Protein AF-A0A521AFH4-F1 (afdb_monomer)

Secondary structure (DSSP, 8-state):
--SSHHHHHHHHHHHHHHHHHHHHHHHHHS----GGGGB--S---EEEEES-EEEEEEEESSSEEEEE-S-TTSEEEEEETTEEEEEESS--SSTTS--EEEEEEESSPPEEEESS-EEEEEEE--S-EEEEEEEEESSSEEEEES-EEEEEEEEE-SS-EEEE-TT-EEEEEEEEE-SS-EEEE--SEEEEEEEEE-TT-EEEE--TTGGGS--

Nearest PDB structures (foldseek):
  4ygu-assembly1_A  TM=7.215E-01  e=2.260E-04  Bacteroides eggerthii DSM 20697
  3pet-assembly1_A  TM=5.493E-01  e=1.938E-04  Bacteroides fragilis NCTC 9343
  4ygu-assembly4_D  TM=6.543E-01  e=3.227E-03  Bacteroides eggerthii DSM 20697
  3lyc-assembly8_P  TM=4.232E-01  e=8.113E-04  Parabacteroides distasonis ATCC 8503
  7muc-assembly1_AM  TM=2.565E-01  e=7.696E-03  Legionella pneumophila

pLDDT: mean 74.55, std 14.87, range [33.19, 92.25]

Mean predicted aligned error: 13.14 Å

Organism: NCBI:txid543615

Structure (mmCIF, N/CA/C/O backbone):
data_AF-A0A521AFH4-F1
#
_entry.id   AF-A0A521AFH4-F1
#
loop_
_atom_site.group_PDB
_atom_site.id
_atom_site.type_symbol
_atom_site.label_atom_id
_atom_site.label_alt_id
_atom_site.label_comp_id
_atom_site.label_asym_id
_atom_site.label_entity_id
_atom_site.label_seq_id
_atom_site.pdbx_PDB_ins_code
_atom_site.Cartn_x
_atom_site.Cartn_y
_atom_site.Cartn_z
_atom_site.occupancy
_atom_site.B_iso_or_equiv
_atom_site.auth_seq_id
_atom_site.auth_comp_id
_atom_site.auth_asym_id
_atom_site.auth_atom_id
_atom_site.pdbx_PDB_model_num
ATOM 1 N N . MET A 1 1 ? 61.913 28.602 -19.069 1.00 54.41 1 MET A N 1
ATOM 2 C CA . MET A 1 1 ? 60.659 28.035 -18.515 1.00 54.41 1 MET A CA 1
ATOM 3 C C . MET A 1 1 ? 59.540 29.082 -18.532 1.00 54.41 1 MET A C 1
ATOM 5 O O . MET A 1 1 ? 59.441 29.828 -17.572 1.00 54.41 1 MET A O 1
ATOM 9 N N . LYS A 1 2 ? 58.727 29.202 -19.598 1.00 47.44 2 LYS A N 1
ATOM 10 C CA . LYS A 1 2 ? 57.524 30.081 -19.623 1.00 47.44 2 LYS A CA 1
ATOM 11 C C . LYS A 1 2 ? 56.438 29.600 -20.614 1.00 47.44 2 LYS A C 1
ATOM 13 O O . LYS A 1 2 ? 55.805 30.410 -21.280 1.00 47.44 2 LYS A O 1
ATOM 18 N N . THR A 1 3 ? 56.200 28.290 -20.709 1.00 54.31 3 THR A N 1
ATOM 19 C CA . THR A 1 3 ? 55.190 27.723 -21.635 1.00 54.31 3 THR A CA 1
ATOM 20 C C . THR A 1 3 ? 54.196 26.745 -20.999 1.00 54.31 3 THR A C 1
ATOM 22 O O . THR A 1 3 ? 53.299 26.285 -21.691 1.00 54.31 3 THR A O 1
ATOM 25 N N . SER A 1 4 ? 54.257 26.483 -19.686 1.00 59.09 4 SER A N 1
ATOM 26 C CA . SER A 1 4 ? 53.362 25.492 -19.052 1.00 59.09 4 SER A CA 1
ATOM 27 C C . SER A 1 4 ? 52.033 26.046 -18.534 1.00 59.09 4 SER A C 1
ATOM 29 O O . SER A 1 4 ? 51.028 25.351 -18.602 1.00 59.09 4 SER A O 1
ATOM 31 N N . ASN A 1 5 ? 51.965 27.296 -18.062 1.00 57.47 5 ASN A N 1
ATOM 32 C CA . ASN A 1 5 ? 50.766 27.740 -17.331 1.00 57.47 5 ASN A CA 1
ATOM 33 C C . ASN A 1 5 ? 49.623 28.208 -18.240 1.00 57.47 5 ASN A C 1
ATOM 35 O O . ASN A 1 5 ? 48.463 28.066 -17.872 1.00 57.47 5 ASN A O 1
ATOM 39 N N . LYS A 1 6 ? 49.922 28.725 -19.440 1.00 64.25 6 LYS A N 1
ATOM 40 C CA . LYS A 1 6 ? 48.887 29.189 -20.383 1.00 64.25 6 LYS A CA 1
ATOM 41 C C . LYS A 1 6 ? 48.137 28.030 -21.044 1.00 64.25 6 LYS A C 1
ATOM 43 O O . LYS A 1 6 ? 46.936 28.138 -21.243 1.00 64.25 6 LYS A O 1
ATOM 48 N N . LEU A 1 7 ? 48.826 26.920 -21.331 1.00 66.62 7 LEU A N 1
ATOM 49 C CA . LEU A 1 7 ? 48.218 25.727 -21.927 1.00 66.62 7 LEU A CA 1
ATOM 50 C C . LEU A 1 7 ? 47.285 25.020 -20.931 1.00 66.62 7 LEU A C 1
ATOM 52 O O . LEU A 1 7 ? 46.165 24.663 -21.281 1.00 66.62 7 LEU A O 1
ATOM 56 N N . ILE A 1 8 ? 47.718 24.891 -19.672 1.00 70.81 8 ILE A N 1
ATOM 57 C CA . ILE A 1 8 ? 46.911 24.290 -18.599 1.00 70.81 8 ILE A CA 1
ATOM 58 C C . ILE A 1 8 ? 45.674 25.147 -18.302 1.00 70.81 8 ILE A C 1
ATOM 60 O O . ILE A 1 8 ? 44.584 24.598 -18.155 1.00 70.81 8 ILE A O 1
ATOM 64 N N . LEU A 1 9 ? 45.807 26.482 -18.289 1.00 69.38 9 LEU A N 1
ATOM 65 C CA . LEU A 1 9 ? 44.657 27.380 -18.128 1.00 69.38 9 LEU A CA 1
ATOM 66 C C . LEU A 1 9 ? 43.628 27.184 -19.247 1.00 69.38 9 LEU A C 1
ATOM 68 O O . LEU A 1 9 ? 42.429 27.164 -18.987 1.00 69.38 9 LEU A O 1
ATOM 72 N N . LEU A 1 10 ? 44.096 27.013 -20.486 1.00 72.56 10 LEU A N 1
ATOM 73 C CA . LEU A 1 10 ? 43.231 26.855 -21.652 1.00 72.56 10 LEU A CA 1
ATOM 74 C C . LEU A 1 10 ? 42.449 25.535 -21.603 1.00 72.56 10 LEU A C 1
ATOM 76 O O . LEU A 1 10 ? 41.257 25.521 -21.897 1.00 72.56 10 LEU A O 1
ATOM 80 N N . ILE A 1 11 ? 43.088 24.453 -21.144 1.00 75.44 11 ILE A N 1
ATOM 81 C CA . ILE A 1 11 ? 42.432 23.157 -20.909 1.00 75.44 11 ILE A CA 1
ATOM 82 C C . ILE A 1 11 ? 41.404 23.266 -19.770 1.00 75.44 11 ILE A C 1
ATOM 84 O O . ILE A 1 11 ? 40.299 22.741 -19.896 1.00 75.44 11 ILE A O 1
ATOM 88 N N . PHE A 1 12 ? 41.716 23.997 -18.694 1.00 72.69 12 PHE A N 1
ATOM 89 C CA . PHE A 1 12 ? 40.776 24.233 -17.592 1.00 72.69 12 PHE A CA 1
ATOM 90 C C . PHE A 1 12 ? 39.538 25.027 -18.030 1.00 72.69 12 PHE A C 1
ATOM 92 O O . PHE A 1 12 ? 38.421 24.656 -17.674 1.00 72.69 12 PHE A O 1
ATOM 99 N N . PHE A 1 13 ? 39.707 26.074 -18.844 1.00 74.12 13 PHE A N 1
ATOM 100 C CA . PHE A 1 13 ? 38.581 26.829 -19.405 1.00 74.12 13 PHE A CA 1
ATOM 101 C C . PHE A 1 13 ? 37.715 25.975 -20.338 1.00 74.12 13 PHE A C 1
ATOM 103 O O . PHE A 1 13 ? 36.489 26.085 -20.300 1.00 74.12 13 PHE A O 1
ATOM 110 N N . LEU A 1 14 ? 38.331 25.086 -21.124 1.00 71.62 14 LEU A N 1
ATOM 111 C CA . LEU A 1 14 ? 37.604 24.161 -21.993 1.00 71.62 14 LEU A CA 1
ATOM 112 C C . LEU A 1 14 ? 36.791 23.142 -21.182 1.00 71.62 14 LEU A C 1
ATOM 114 O O . LEU A 1 14 ? 35.623 22.909 -21.482 1.00 71.62 14 LEU A O 1
ATOM 118 N N . LEU A 1 15 ? 37.376 22.582 -20.118 1.00 69.12 15 LEU A N 1
ATOM 119 C CA . LEU A 1 15 ? 36.698 21.629 -19.236 1.00 69.12 15 LEU A CA 1
ATOM 120 C C . LEU A 1 15 ? 35.541 22.280 -18.467 1.00 69.12 15 LEU A C 1
ATOM 122 O O . LEU A 1 15 ? 34.457 21.705 -18.419 1.00 69.12 15 LEU A O 1
ATOM 126 N N . ILE A 1 16 ? 35.719 23.497 -17.938 1.00 73.12 16 ILE A N 1
ATOM 127 C CA . ILE A 1 16 ? 34.645 24.236 -17.250 1.00 73.12 16 ILE A CA 1
ATOM 128 C C . ILE A 1 16 ? 33.521 24.613 -18.225 1.00 73.12 16 ILE A C 1
ATOM 130 O O . ILE A 1 16 ? 32.359 24.570 -17.836 1.00 73.12 16 ILE A O 1
ATOM 134 N N . GLY A 1 17 ? 33.833 24.924 -19.489 1.00 64.19 17 GLY A N 1
ATOM 135 C CA . GLY A 1 17 ? 32.834 25.184 -20.533 1.00 64.19 17 GLY A CA 1
ATOM 136 C C . GLY A 1 17 ? 32.059 23.939 -20.990 1.00 64.19 17 GLY A C 1
ATOM 137 O O . GLY A 1 17 ? 30.915 24.053 -21.430 1.00 64.19 17 GLY A O 1
ATOM 138 N N . LEU A 1 18 ? 32.637 22.743 -20.835 1.00 65.06 18 LEU A N 1
ATOM 139 C CA . LEU A 1 18 ? 31.992 21.469 -21.177 1.00 65.06 18 LEU A CA 1
ATOM 140 C C . LEU A 1 18 ? 31.034 20.962 -20.088 1.00 65.06 18 LEU A C 1
ATOM 142 O O . LEU A 1 18 ? 30.086 20.248 -20.412 1.00 65.06 18 LEU A O 1
ATOM 146 N N . VAL A 1 19 ? 31.224 21.355 -18.823 1.00 65.25 19 VAL A N 1
ATOM 147 C CA . VAL A 1 19 ? 30.314 21.013 -17.710 1.00 65.25 19 VAL A CA 1
ATOM 148 C C . VAL A 1 19 ? 28.880 21.538 -17.917 1.00 65.25 19 VAL A C 1
ATOM 150 O O . VAL A 1 19 ? 27.945 20.755 -17.773 1.00 65.25 19 VAL A O 1
ATOM 153 N N . PRO A 1 20 ? 28.624 22.809 -18.287 1.00 61.81 20 PRO A N 1
ATOM 154 C CA . PRO A 1 20 ? 27.264 23.264 -18.552 1.00 61.81 20 PRO A CA 1
ATOM 155 C C . PRO A 1 20 ? 26.665 22.609 -19.800 1.00 61.81 20 PRO A C 1
ATOM 157 O O . PRO A 1 20 ? 25.462 22.362 -19.808 1.00 61.81 20 PRO A O 1
ATOM 160 N N . LEU A 1 21 ? 27.472 22.258 -20.813 1.00 57.78 21 LEU A N 1
ATOM 161 C CA . LEU A 1 21 ? 26.994 21.475 -21.957 1.00 57.78 21 LEU A CA 1
ATOM 162 C C . LEU A 1 21 ? 26.566 20.071 -21.522 1.00 57.78 21 LEU A C 1
ATOM 164 O O . LEU A 1 21 ? 25.474 19.645 -21.880 1.00 57.78 21 LEU A O 1
ATOM 168 N N . SER A 1 22 ? 27.368 19.364 -20.720 1.00 61.34 22 SER A N 1
ATOM 169 C CA . SER A 1 22 ? 27.000 18.031 -20.235 1.00 61.34 22 SER A CA 1
ATOM 170 C C . SER A 1 22 ? 25.777 18.083 -19.320 1.00 61.34 22 SER A C 1
ATOM 172 O O . SER A 1 22 ? 24.880 17.267 -19.490 1.00 61.34 22 SER A O 1
ATOM 174 N N . VAL A 1 23 ? 25.651 19.087 -18.445 1.00 58.91 23 VAL A N 1
ATOM 175 C CA . VAL A 1 23 ? 24.430 19.326 -17.650 1.00 58.91 23 VAL A CA 1
ATOM 176 C C . VAL A 1 23 ? 23.228 19.628 -18.551 1.00 58.91 23 VAL A C 1
ATOM 178 O O . VAL A 1 23 ? 22.132 19.145 -18.274 1.00 58.91 23 VAL A O 1
ATOM 181 N N . TYR A 1 24 ? 23.403 20.373 -19.646 1.00 55.56 24 TYR A N 1
ATOM 182 C CA . TYR A 1 24 ? 22.336 20.648 -20.613 1.00 55.56 24 TYR A CA 1
ATOM 183 C C . TYR A 1 24 ? 21.924 19.389 -21.389 1.00 55.56 24 TYR A C 1
ATOM 185 O O . TYR A 1 24 ? 20.733 19.132 -21.527 1.00 55.56 24 TYR A O 1
ATOM 193 N N . PHE A 1 25 ? 22.878 18.558 -21.818 1.00 53.25 25 PHE A N 1
ATOM 194 C CA . PHE A 1 25 ? 22.612 17.271 -22.469 1.00 53.25 25 PHE A CA 1
ATOM 195 C C . PHE A 1 25 ? 21.999 16.245 -21.507 1.00 53.25 25 PHE A C 1
ATOM 197 O O . PHE A 1 25 ? 21.059 15.554 -21.889 1.00 53.25 25 PHE A O 1
ATOM 204 N N . PHE A 1 26 ? 22.430 16.191 -20.242 1.00 51.59 26 PHE A N 1
ATOM 205 C CA . PHE A 1 26 ? 21.770 15.388 -19.206 1.00 51.59 26 PHE A CA 1
ATOM 206 C C . PHE A 1 26 ? 20.340 15.881 -18.962 1.00 51.59 26 PHE A C 1
ATOM 208 O O . PHE A 1 26 ? 19.418 15.075 -18.904 1.00 51.59 26 PHE A O 1
ATOM 215 N N . LYS A 1 27 ? 20.117 17.198 -18.904 1.00 46.84 27 LYS A N 1
ATOM 216 C CA . LYS A 1 27 ? 18.778 17.788 -18.746 1.00 46.84 27 LYS A CA 1
ATOM 217 C C . LYS A 1 27 ? 17.897 17.628 -19.994 1.00 46.84 27 LYS A C 1
ATOM 219 O O . LYS A 1 27 ? 16.680 17.622 -19.860 1.00 46.84 27 LYS A O 1
ATOM 224 N N . SER A 1 28 ? 18.501 17.497 -21.175 1.00 44.25 28 SER A N 1
ATOM 225 C CA . SER A 1 28 ? 17.827 17.271 -22.461 1.00 44.25 28 SER A CA 1
ATOM 226 C C . SER A 1 28 ? 17.508 15.795 -22.720 1.00 44.25 28 SER A C 1
ATOM 228 O O . SER A 1 28 ? 16.545 15.519 -23.426 1.00 44.25 28 SER A O 1
ATOM 230 N N . ASN A 1 29 ? 18.291 14.862 -22.167 1.00 38.81 29 ASN A N 1
ATOM 231 C CA . ASN A 1 29 ? 18.032 13.417 -22.236 1.00 38.81 29 ASN A CA 1
ATOM 232 C C . ASN A 1 29 ? 17.106 12.915 -21.122 1.00 38.81 29 ASN A C 1
ATOM 234 O O . ASN A 1 29 ? 16.573 11.813 -21.222 1.00 38.81 29 ASN A O 1
ATOM 238 N N . TYR A 1 30 ? 16.842 13.728 -20.098 1.00 40.16 30 TYR A N 1
ATOM 239 C CA . TYR A 1 30 ? 15.563 13.637 -19.407 1.00 40.16 30 TYR A CA 1
ATOM 240 C C . TYR A 1 30 ? 14.500 14.155 -20.375 1.00 40.16 30 TYR A C 1
ATOM 242 O O . TYR A 1 30 ? 14.163 15.341 -20.361 1.00 40.16 30 TYR A O 1
ATOM 250 N N . GLU A 1 31 ? 13.994 13.269 -21.243 1.00 36.88 31 GLU A N 1
ATOM 251 C CA . GLU A 1 31 ? 12.720 13.495 -21.919 1.00 36.88 31 GLU A CA 1
ATOM 252 C C . GLU A 1 31 ? 11.764 14.034 -20.856 1.00 36.88 31 GLU A C 1
ATOM 254 O O . GLU A 1 31 ? 11.432 13.348 -19.884 1.00 36.88 31 GLU A O 1
ATOM 259 N N . LYS A 1 32 ? 11.346 15.295 -21.008 1.00 41.41 32 LYS A N 1
ATOM 260 C CA . LYS A 1 32 ? 10.163 15.793 -20.319 1.00 41.41 32 LYS A CA 1
ATOM 261 C C . LYS A 1 32 ? 9.016 14.953 -20.850 1.00 41.41 32 LYS A C 1
ATOM 263 O O . LYS A 1 32 ? 8.403 15.298 -21.855 1.00 41.41 32 LYS A O 1
ATOM 268 N N . PHE A 1 33 ? 8.793 13.819 -20.197 1.00 41.91 33 PHE A N 1
ATOM 269 C CA . PHE A 1 33 ? 7.687 12.941 -20.488 1.00 41.91 33 PHE A CA 1
ATOM 270 C C . PHE A 1 33 ? 6.425 13.778 -20.392 1.00 41.91 33 PHE A C 1
ATOM 272 O O . PHE A 1 33 ? 6.185 14.471 -19.397 1.00 41.91 33 PHE A O 1
ATOM 279 N N . ASP A 1 34 ? 5.663 13.758 -21.473 1.00 39.25 34 ASP A N 1
ATOM 280 C CA . ASP A 1 34 ? 4.417 14.481 -21.580 1.00 39.25 34 ASP A CA 1
ATOM 281 C C . ASP A 1 34 ? 3.442 13.897 -20.548 1.00 39.25 34 ASP A C 1
ATOM 283 O O . ASP A 1 34 ? 2.821 12.852 -20.759 1.00 39.25 34 ASP A O 1
ATOM 287 N N . LYS A 1 35 ? 3.365 14.543 -19.376 1.00 44.16 35 LYS A N 1
ATOM 288 C CA . LYS A 1 35 ? 2.567 14.110 -18.213 1.00 44.16 35 LYS A CA 1
ATOM 289 C C . LYS A 1 35 ? 1.082 13.921 -18.553 1.00 44.16 35 LYS A C 1
ATOM 291 O O . LYS A 1 35 ? 0.348 13.309 -17.783 1.00 44.16 35 LYS A O 1
ATOM 296 N N . THR A 1 36 ? 0.636 14.424 -19.703 1.00 39.31 36 THR A N 1
ATOM 297 C CA . THR A 1 36 ? -0.729 14.282 -20.218 1.00 39.31 36 THR A CA 1
ATOM 298 C C . THR A 1 36 ? -1.085 12.843 -20.625 1.00 39.31 36 THR A C 1
ATOM 300 O O . THR A 1 36 ? -2.255 12.466 -20.522 1.00 39.31 36 THR A O 1
ATOM 303 N N . LYS A 1 37 ? -0.108 11.992 -20.988 1.00 52.53 37 LYS A N 1
ATOM 304 C CA . LYS A 1 37 ? -0.346 10.578 -21.364 1.00 52.53 37 LYS A CA 1
ATOM 305 C C . LYS A 1 37 ? -0.493 9.605 -20.185 1.00 52.53 37 LYS A C 1
ATOM 307 O O . LYS A 1 37 ? -0.848 8.453 -20.407 1.00 52.53 37 LYS A O 1
ATOM 312 N N . ASN A 1 38 ? -0.295 10.065 -18.949 1.00 67.56 38 ASN A N 1
ATOM 313 C CA . ASN A 1 38 ? -0.389 9.236 -17.738 1.00 67.56 38 ASN A CA 1
ATOM 314 C C . ASN A 1 38 ? -1.735 9.373 -17.008 1.00 67.56 38 ASN A C 1
ATOM 316 O O . ASN A 1 38 ? -1.837 9.034 -15.827 1.00 67.56 38 ASN A O 1
ATOM 320 N N . SER A 1 39 ? -2.759 9.907 -17.678 1.00 78.31 39 SER A N 1
ATOM 321 C CA . SER A 1 39 ? -4.095 10.058 -17.103 1.00 78.31 39 SER A CA 1
ATOM 322 C C . SER A 1 39 ? -4.869 8.737 -17.126 1.00 78.31 39 SER A C 1
ATOM 324 O O . SER A 1 39 ? -4.961 8.045 -18.138 1.00 78.31 39 SER A O 1
ATOM 326 N N . ILE A 1 40 ? -5.452 8.390 -15.984 1.00 84.81 40 ILE A N 1
ATOM 327 C CA . ILE A 1 40 ? -6.322 7.235 -15.795 1.00 84.81 40 ILE A CA 1
ATOM 328 C C . ILE A 1 40 ? -7.757 7.766 -15.854 1.00 84.81 40 ILE A C 1
ATOM 330 O O . ILE A 1 40 ? -8.303 8.263 -14.871 1.00 84.81 40 ILE A O 1
ATOM 334 N N . ASN A 1 41 ? -8.381 7.684 -17.030 1.00 82.50 41 ASN A N 1
ATOM 335 C CA . ASN A 1 41 ? -9.745 8.180 -17.254 1.00 82.50 41 ASN A CA 1
ATOM 336 C C . ASN A 1 41 ? -10.821 7.193 -16.754 1.00 82.50 41 ASN A C 1
ATOM 338 O O . ASN A 1 41 ? -11.688 6.757 -17.512 1.00 82.50 41 ASN A O 1
ATOM 342 N N . ARG A 1 42 ? -10.695 6.745 -15.503 1.00 84.88 42 ARG A N 1
ATOM 343 C CA . ARG A 1 42 ? -11.648 5.861 -14.818 1.00 84.88 42 ARG A CA 1
ATOM 344 C C . ARG A 1 42 ? -11.432 5.908 -13.309 1.00 84.88 42 ARG A C 1
ATOM 346 O O . ARG A 1 42 ? -10.366 6.300 -12.841 1.00 84.88 42 ARG A O 1
ATOM 353 N N . GLU A 1 43 ? -12.439 5.481 -12.561 1.00 86.38 43 GLU A N 1
ATOM 354 C CA . GLU A 1 43 ? -12.318 5.259 -11.122 1.00 86.38 43 GLU A CA 1
ATOM 355 C C . GLU A 1 43 ? -11.556 3.956 -10.846 1.00 86.38 43 GLU A C 1
ATOM 357 O O . GLU A 1 43 ? -11.808 2.937 -11.491 1.00 86.38 43 GLU A O 1
ATOM 362 N N . ILE A 1 44 ? -10.619 4.005 -9.897 1.00 88.44 44 ILE A N 1
ATOM 363 C CA . ILE A 1 44 ? -9.837 2.853 -9.443 1.00 88.44 44 ILE A CA 1
ATOM 364 C C . ILE A 1 44 ? -10.201 2.584 -7.984 1.00 88.44 44 ILE A C 1
ATOM 366 O O . ILE A 1 44 ? -9.860 3.374 -7.105 1.00 88.44 44 ILE A O 1
ATOM 370 N N . ASN A 1 45 ? -10.889 1.470 -7.738 1.00 87.88 45 ASN A N 1
ATOM 371 C CA . ASN A 1 45 ? -11.271 1.022 -6.395 1.00 87.88 45 ASN A CA 1
ATOM 372 C C . ASN A 1 45 ? -10.370 -0.098 -5.879 1.00 87.88 45 ASN A C 1
ATOM 374 O O . ASN A 1 45 ? -10.311 -0.324 -4.672 1.00 87.88 45 ASN A O 1
ATOM 378 N N . CYS A 1 46 ? -9.689 -0.814 -6.774 1.00 89.50 46 CYS A N 1
ATOM 379 C CA . CYS A 1 46 ? -8.786 -1.898 -6.419 1.00 89.50 46 CYS A CA 1
ATOM 380 C C . CYS A 1 46 ? -7.536 -1.874 -7.303 1.00 89.50 46 CYS A C 1
ATOM 382 O O . CYS A 1 46 ? -7.609 -1.608 -8.503 1.00 89.50 46 CYS A O 1
ATOM 384 N N . ILE A 1 47 ? -6.391 -2.165 -6.700 1.00 91.12 47 ILE A N 1
ATOM 385 C CA . ILE A 1 47 ? -5.122 -2.393 -7.372 1.00 91.12 47 ILE A CA 1
ATOM 386 C C . ILE A 1 47 ? -4.674 -3.810 -7.044 1.00 91.12 47 ILE A C 1
ATOM 388 O O . ILE A 1 47 ? -4.598 -4.190 -5.876 1.00 91.12 47 ILE A O 1
ATOM 392 N N . VAL A 1 48 ? -4.350 -4.569 -8.082 1.00 89.94 48 VAL A N 1
ATOM 393 C CA . VAL A 1 48 ? -3.709 -5.874 -7.966 1.00 89.94 48 VAL A CA 1
ATOM 394 C C . VAL A 1 48 ? -2.294 -5.746 -8.510 1.00 89.94 48 VAL A C 1
ATOM 396 O O . VAL A 1 48 ? -2.110 -5.310 -9.648 1.00 89.94 48 VAL A O 1
ATOM 399 N N . VAL A 1 49 ? -1.301 -6.099 -7.698 1.00 88.25 49 VAL A N 1
ATOM 400 C CA . VAL A 1 49 ? 0.109 -6.124 -8.103 1.00 88.25 49 VAL A CA 1
ATOM 401 C C . VAL A 1 49 ? 0.543 -7.574 -8.293 1.00 88.25 49 VAL A C 1
ATOM 403 O O . VAL A 1 49 ? 0.433 -8.391 -7.375 1.00 88.25 49 VAL A O 1
ATOM 406 N N . GLU A 1 50 ? 1.007 -7.880 -9.503 1.00 85.00 50 GLU A N 1
ATOM 407 C CA . GLU A 1 50 ? 1.485 -9.197 -9.926 1.00 85.00 50 GLU A CA 1
ATOM 408 C C . GLU A 1 50 ? 2.942 -9.049 -10.412 1.00 85.00 50 GLU A C 1
ATOM 410 O O . GLU A 1 50 ? 3.205 -8.374 -11.411 1.00 85.00 50 GLU A O 1
ATOM 415 N N . GLY A 1 51 ? 3.896 -9.659 -9.705 1.00 79.38 51 GLY A N 1
ATOM 416 C CA . GLY A 1 51 ? 5.340 -9.478 -9.928 1.00 79.38 51 GLY A CA 1
ATOM 417 C C . GLY A 1 51 ? 6.060 -8.706 -8.813 1.00 79.38 51 GLY A C 1
ATOM 418 O O . GLY A 1 51 ? 5.461 -8.348 -7.799 1.00 79.38 51 GLY A O 1
ATOM 419 N N . GLN A 1 52 ? 7.370 -8.480 -8.981 1.00 80.81 52 GLN A N 1
ATOM 420 C CA . GLN A 1 52 ? 8.201 -7.834 -7.953 1.00 80.81 52 GLN A CA 1
ATOM 421 C C . GLN A 1 52 ? 8.203 -6.309 -8.088 1.00 80.81 52 GLN A C 1
ATOM 423 O O . GLN A 1 52 ? 8.747 -5.753 -9.044 1.00 80.81 52 GLN A O 1
ATOM 428 N N . CYS A 1 53 ? 7.648 -5.628 -7.088 1.00 84.06 53 CYS A N 1
ATOM 429 C CA . CYS A 1 53 ? 7.606 -4.172 -7.023 1.00 84.06 53 CYS A CA 1
ATOM 430 C C . CYS A 1 53 ? 8.523 -3.681 -5.897 1.00 84.06 53 CYS A C 1
ATOM 432 O O . CYS A 1 53 ? 8.359 -4.089 -4.754 1.00 84.06 53 CYS A O 1
ATOM 434 N N . GLU A 1 54 ? 9.482 -2.808 -6.206 1.00 86.06 54 GLU A N 1
ATOM 435 C CA . GLU A 1 54 ? 10.358 -2.189 -5.203 1.00 86.06 54 GLU A CA 1
ATOM 436 C C . GLU A 1 54 ? 9.544 -1.293 -4.275 1.00 86.06 54 GLU A C 1
ATOM 438 O O . GLU A 1 54 ? 9.555 -1.459 -3.064 1.00 86.06 54 GLU A O 1
ATOM 443 N N . TRP A 1 55 ? 8.791 -0.356 -4.847 1.00 88.56 55 TRP A N 1
ATOM 444 C CA . TRP A 1 55 ? 7.973 0.551 -4.066 1.00 88.56 55 TRP A CA 1
ATOM 445 C C . TRP A 1 55 ? 6.692 0.933 -4.799 1.00 88.56 55 TRP A C 1
ATOM 447 O O . TRP A 1 55 ? 6.691 1.270 -5.982 1.00 88.56 55 TRP A O 1
ATOM 457 N N . LEU A 1 56 ? 5.580 0.935 -4.077 1.00 90.69 56 LEU A N 1
ATOM 458 C CA . LEU A 1 56 ? 4.302 1.452 -4.538 1.00 90.69 56 LEU A CA 1
ATOM 459 C C . LEU A 1 56 ? 3.899 2.603 -3.623 1.00 90.69 56 LEU A C 1
ATOM 461 O O . LEU A 1 56 ? 3.667 2.408 -2.434 1.00 90.69 56 LEU A O 1
ATOM 465 N N . ASN A 1 57 ? 3.813 3.810 -4.176 1.00 92.25 57 ASN A N 1
ATOM 466 C CA . ASN A 1 57 ? 3.316 4.977 -3.455 1.00 92.25 57 ASN A CA 1
ATOM 467 C C . ASN A 1 57 ? 1.919 5.340 -3.957 1.00 92.25 57 ASN A C 1
ATOM 469 O O . ASN A 1 57 ? 1.698 5.446 -5.162 1.00 92.25 57 ASN A O 1
ATOM 473 N N . ILE A 1 58 ? 0.974 5.541 -3.046 1.00 91.25 58 ILE A N 1
ATOM 474 C CA . ILE A 1 58 ? -0.395 5.928 -3.369 1.00 91.25 58 ILE A CA 1
ATOM 475 C C . ILE A 1 58 ? -0.752 7.174 -2.568 1.00 91.25 58 ILE A C 1
ATOM 477 O O . ILE A 1 58 ? -0.794 7.160 -1.335 1.00 91.25 58 ILE A O 1
ATOM 481 N N . GLY A 1 59 ? -1.050 8.246 -3.294 1.00 91.31 59 GLY A N 1
ATOM 482 C CA . GLY A 1 59 ? -1.457 9.529 -2.737 1.00 91.31 59 GLY A CA 1
ATOM 483 C C . GLY A 1 59 ? -2.708 10.095 -3.406 1.00 91.31 59 GLY A C 1
ATOM 484 O O . GLY A 1 59 ? -3.151 9.589 -4.442 1.00 91.31 59 GLY A O 1
ATOM 485 N N . PRO A 1 60 ? -3.307 11.151 -2.834 1.00 89.69 60 PRO A N 1
ATOM 486 C CA . PRO A 1 60 ? -4.446 11.832 -3.429 1.00 89.69 60 PRO A CA 1
ATOM 487 C C . PRO A 1 60 ? -4.052 12.572 -4.717 1.00 89.69 60 PRO A C 1
ATOM 489 O O . PRO A 1 60 ? -2.999 13.202 -4.801 1.00 89.69 60 PRO A O 1
ATOM 492 N N . GLY A 1 61 ? -4.928 12.575 -5.721 1.00 88.75 61 GLY A N 1
ATOM 493 C CA . GLY A 1 61 ? -4.732 13.372 -6.931 1.00 88.75 61 GLY A CA 1
ATOM 494 C C . GLY A 1 61 ? -5.792 13.175 -8.007 1.00 88.75 61 GLY A C 1
ATOM 495 O O . GLY A 1 61 ? -6.949 12.895 -7.711 1.00 88.75 61 GLY A O 1
ATOM 496 N N . LYS A 1 62 ? -5.403 13.376 -9.272 1.00 87.88 62 LYS A N 1
ATOM 497 C CA . LYS A 1 62 ? -6.311 13.425 -10.436 1.00 87.88 62 LYS A CA 1
ATOM 498 C C . LYS A 1 62 ? -6.303 12.139 -11.273 1.00 87.88 62 LYS A C 1
ATOM 500 O O . LYS A 1 62 ? -6.393 12.216 -12.493 1.00 87.88 62 LYS A O 1
ATOM 505 N N . ASN A 1 63 ? -6.177 10.980 -10.625 1.00 88.38 63 ASN A N 1
ATOM 506 C CA . ASN A 1 63 ? -6.045 9.670 -11.269 1.00 88.38 63 ASN A CA 1
ATOM 507 C C . ASN A 1 63 ? -4.921 9.663 -12.312 1.00 88.38 63 ASN A C 1
ATOM 509 O O . ASN A 1 63 ? -5.157 9.575 -13.512 1.00 88.38 63 ASN A O 1
ATOM 513 N N . THR A 1 64 ? -3.680 9.793 -11.854 1.00 88.06 64 THR A N 1
ATOM 514 C CA . THR A 1 64 ? -2.500 9.819 -12.728 1.00 88.06 64 THR A CA 1
ATOM 515 C C . THR A 1 64 ? -1.421 8.876 -12.236 1.00 88.06 64 THR A C 1
ATOM 517 O O . THR A 1 64 ? -1.205 8.768 -11.027 1.00 88.06 64 THR A O 1
ATOM 520 N N . ILE A 1 65 ? -0.678 8.293 -13.171 1.00 86.19 65 ILE A N 1
ATOM 521 C CA . ILE A 1 65 ? 0.597 7.637 -12.874 1.00 86.19 65 ILE A CA 1
ATOM 522 C C . ILE A 1 65 ? 1.657 8.740 -12.718 1.00 86.19 65 ILE A C 1
ATOM 524 O O . ILE A 1 65 ? 1.929 9.490 -13.660 1.00 86.19 65 ILE A O 1
ATOM 528 N N . GLY A 1 66 ? 2.154 8.893 -11.490 1.00 76.62 66 GLY A N 1
ATOM 529 C CA . GLY A 1 66 ? 3.131 9.891 -11.059 1.00 76.62 66 GLY A CA 1
ATOM 530 C C . GLY A 1 66 ? 4.566 9.484 -11.388 1.00 76.62 66 GLY A C 1
ATOM 531 O O . GLY A 1 66 ? 4.841 9.048 -12.501 1.00 76.62 66 GLY A O 1
ATOM 532 N N . ASP A 1 67 ? 5.479 9.655 -10.430 1.00 72.69 67 ASP A N 1
ATOM 533 C CA . ASP A 1 67 ? 6.883 9.262 -10.583 1.00 72.69 67 ASP A CA 1
ATOM 534 C C . ASP A 1 67 ? 7.029 7.741 -10.650 1.00 72.69 67 ASP A C 1
ATOM 536 O O . ASP A 1 67 ? 6.295 7.000 -9.994 1.00 72.69 67 ASP A O 1
ATOM 540 N N . TYR A 1 68 ? 7.985 7.269 -11.443 1.00 72.56 68 TYR A N 1
ATOM 541 C CA . TYR A 1 68 ? 8.246 5.849 -11.627 1.00 72.56 68 TYR A CA 1
ATOM 542 C C . TYR A 1 68 ? 9.722 5.621 -11.993 1.00 72.56 68 TYR A C 1
ATOM 544 O O . TYR A 1 68 ? 10.316 6.474 -12.653 1.00 72.56 68 TYR A O 1
ATOM 552 N N . ASN A 1 69 ? 10.333 4.504 -11.573 1.00 68.50 69 ASN A N 1
ATOM 553 C CA . ASN A 1 69 ? 11.777 4.232 -11.776 1.00 68.50 69 ASN A CA 1
ATOM 554 C C . ASN A 1 69 ? 12.089 3.043 -12.719 1.00 68.50 69 ASN A C 1
ATOM 556 O O . ASN A 1 69 ? 13.214 2.555 -12.757 1.00 68.50 69 ASN A O 1
ATOM 560 N N . TRP A 1 70 ? 11.112 2.582 -13.500 1.00 64.12 70 TRP A N 1
ATOM 561 C CA . TRP A 1 70 ? 11.238 1.414 -14.378 1.00 64.12 70 TRP A CA 1
ATOM 562 C C . TRP A 1 70 ? 11.795 1.731 -15.768 1.00 64.12 70 TRP A C 1
ATOM 564 O O . TRP A 1 70 ? 11.650 2.834 -16.298 1.00 64.12 70 TRP A O 1
ATOM 574 N N . ILE A 1 71 ? 12.357 0.701 -16.405 1.00 56.62 71 ILE A N 1
ATOM 575 C CA . ILE A 1 71 ? 12.542 0.643 -17.858 1.00 56.62 71 ILE A CA 1
ATOM 576 C C . ILE A 1 71 ? 11.138 0.503 -18.458 1.00 56.62 71 ILE A C 1
ATOM 578 O O . ILE A 1 71 ? 10.509 -0.516 -18.220 1.00 56.62 71 ILE A O 1
ATOM 582 N N . LYS A 1 72 ? 10.654 1.489 -19.228 1.00 56.62 72 LYS A N 1
ATOM 583 C CA . LYS A 1 72 ? 9.293 1.632 -19.823 1.00 56.62 72 LYS A CA 1
ATOM 584 C C . LYS A 1 72 ? 8.666 0.381 -20.489 1.00 56.62 72 LYS A C 1
ATOM 586 O O . LYS A 1 72 ? 7.484 0.384 -20.825 1.00 56.62 72 LYS A O 1
ATOM 591 N N . ASP A 1 73 ? 9.425 -0.691 -20.668 1.00 61.06 73 ASP A N 1
ATOM 592 C CA . ASP A 1 73 ? 8.980 -1.949 -21.263 1.00 61.06 73 ASP A CA 1
ATOM 593 C C . ASP A 1 73 ? 8.830 -3.098 -20.246 1.00 61.06 73 ASP A C 1
ATOM 595 O O . ASP A 1 73 ? 8.419 -4.194 -20.626 1.00 61.06 73 ASP A O 1
ATOM 599 N N . SER A 1 74 ? 9.122 -2.879 -18.957 1.00 69.12 74 SER A N 1
ATOM 600 C CA . SER A 1 74 ? 9.078 -3.929 -17.927 1.00 69.12 74 SER A CA 1
ATOM 601 C C . SER A 1 74 ? 7.740 -4.053 -17.195 1.00 69.12 74 SER A C 1
ATOM 603 O O . SER A 1 74 ? 7.494 -5.089 -16.589 1.00 69.12 74 SER A O 1
ATOM 605 N N . VAL A 1 75 ? 6.848 -3.060 -17.286 1.00 78.44 75 VAL A N 1
ATOM 606 C CA . VAL A 1 75 ? 5.547 -3.037 -16.593 1.00 78.44 75 VAL A CA 1
ATOM 607 C C . VAL A 1 75 ? 4.389 -2.820 -17.571 1.00 78.44 75 VAL A C 1
ATOM 609 O O . VAL A 1 75 ? 4.470 -2.086 -18.559 1.00 78.44 75 VAL A O 1
ATOM 612 N N . SER A 1 76 ? 3.269 -3.487 -17.324 1.00 83.44 76 SER A N 1
ATOM 613 C CA . SER A 1 76 ? 1.993 -3.251 -17.999 1.00 83.44 76 SER A CA 1
ATOM 614 C C . SER A 1 76 ? 0.911 -2.880 -17.002 1.00 83.44 76 SER A C 1
ATOM 616 O O . SER A 1 76 ? 0.841 -3.432 -15.906 1.00 83.44 76 SER A O 1
ATOM 618 N N . PHE A 1 77 ? 0.045 -1.971 -17.441 1.00 86.62 77 PHE A N 1
ATOM 619 C CA . PHE A 1 77 ? -1.165 -1.581 -16.742 1.00 86.62 77 PHE A CA 1
ATOM 620 C C . PHE A 1 77 ? -2.362 -2.121 -17.513 1.00 86.62 77 PHE A C 1
ATOM 622 O O . PHE A 1 77 ? -2.633 -1.692 -18.637 1.00 86.62 77 PHE A O 1
ATOM 629 N N . GLU A 1 78 ? -3.066 -3.071 -16.916 1.00 89.44 78 GLU A N 1
ATOM 630 C CA . GLU A 1 78 ? -4.324 -3.587 -17.441 1.00 89.44 78 GLU A CA 1
ATOM 631 C C . GLU A 1 78 ? -5.477 -3.130 -16.556 1.00 89.44 78 GLU A C 1
ATOM 633 O O . GLU A 1 78 ? -5.351 -3.028 -15.339 1.00 89.44 78 GLU A O 1
ATOM 638 N N . TYR A 1 79 ? -6.636 -2.884 -17.157 1.00 90.06 79 TYR A N 1
ATOM 639 C CA . TYR A 1 79 ? -7.811 -2.438 -16.421 1.00 90.06 79 TYR A CA 1
ATOM 640 C C . TYR A 1 79 ? -8.981 -3.371 -16.691 1.00 90.06 79 TYR A C 1
ATOM 642 O O . TYR A 1 79 ? -9.372 -3.564 -17.845 1.00 90.06 79 TYR A O 1
ATOM 650 N N . ARG A 1 80 ? -9.585 -3.904 -15.627 1.00 87.75 80 ARG A N 1
ATOM 651 C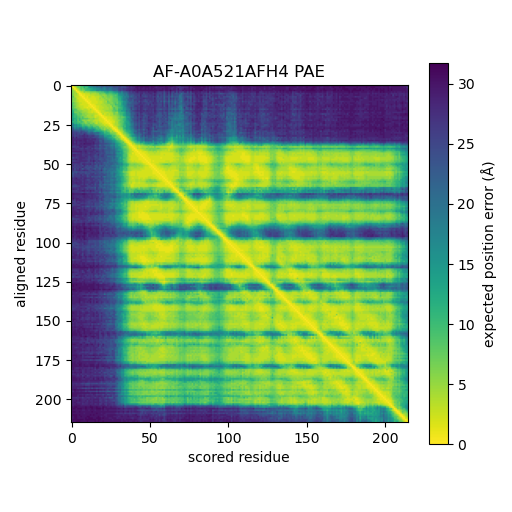 CA . ARG A 1 80 ? -10.831 -4.677 -15.706 1.00 87.75 80 ARG A CA 1
ATOM 652 C C . ARG A 1 80 ? -11.817 -4.071 -14.717 1.00 87.75 80 ARG A C 1
ATOM 654 O O . ARG A 1 80 ? -11.593 -4.131 -13.514 1.00 87.75 80 ARG A O 1
ATOM 661 N N . LYS A 1 81 ? -12.903 -3.483 -15.229 1.00 89.25 81 LYS A N 1
ATOM 662 C CA . LYS A 1 81 ? -13.859 -2.697 -14.427 1.00 89.25 81 LYS A CA 1
ATOM 663 C C . LYS A 1 81 ? -13.134 -1.577 -13.653 1.00 89.25 81 LYS A C 1
ATOM 665 O O . LYS A 1 81 ? -12.457 -0.766 -14.285 1.00 89.25 81 LYS A O 1
ATOM 670 N N . ASP A 1 82 ? -13.268 -1.556 -12.330 1.00 88.50 82 ASP A N 1
ATOM 671 C CA . ASP A 1 82 ? -12.660 -0.627 -11.369 1.00 88.50 82 ASP A CA 1
ATOM 672 C C . ASP A 1 82 ? -11.357 -1.162 -10.742 1.00 88.50 82 ASP A C 1
ATOM 674 O O . ASP A 1 82 ? -10.835 -0.581 -9.787 1.00 88.50 82 ASP A O 1
ATOM 678 N N . THR A 1 83 ? -10.829 -2.268 -11.278 1.00 90.62 83 THR A N 1
ATOM 679 C CA . THR A 1 83 ? -9.562 -2.868 -10.855 1.00 90.62 83 THR A CA 1
ATOM 680 C C . THR A 1 83 ? -8.444 -2.554 -11.845 1.00 90.62 83 THR A C 1
ATOM 682 O O . THR A 1 83 ? -8.580 -2.779 -13.054 1.00 90.62 83 THR A O 1
ATOM 685 N N . MET A 1 84 ? -7.325 -2.058 -11.322 1.00 91.56 84 MET A N 1
ATOM 686 C CA . MET A 1 84 ? -6.066 -1.860 -12.038 1.00 91.56 84 MET A CA 1
ATOM 687 C C . MET A 1 84 ? -5.113 -3.009 -11.717 1.00 91.56 84 MET A C 1
ATOM 689 O O . MET A 1 84 ? -4.797 -3.249 -10.558 1.00 91.56 84 MET A O 1
ATOM 693 N N . PHE A 1 85 ? -4.641 -3.699 -12.744 1.00 89.75 85 PHE A N 1
ATOM 694 C CA . PHE A 1 85 ? -3.621 -4.733 -12.645 1.00 89.75 85 PHE A CA 1
ATOM 695 C C . PHE A 1 85 ? -2.284 -4.127 -13.057 1.00 89.75 85 PHE A C 1
ATOM 697 O O . PHE A 1 85 ? -2.155 -3.595 -14.164 1.00 89.75 85 PHE A O 1
ATOM 704 N N . ILE A 1 86 ? -1.305 -4.199 -12.162 1.00 88.88 86 ILE A N 1
ATOM 705 C CA . ILE A 1 86 ? 0.077 -3.789 -12.402 1.00 88.88 86 ILE A CA 1
ATOM 706 C C . ILE A 1 86 ? 0.889 -5.070 -12.529 1.00 88.88 86 ILE A C 1
ATOM 708 O O . ILE A 1 86 ? 0.993 -5.821 -11.561 1.00 88.88 86 ILE A O 1
ATOM 712 N N . ARG A 1 87 ? 1.416 -5.327 -13.728 1.00 85.88 87 ARG A N 1
ATOM 713 C CA . ARG A 1 87 ? 2.103 -6.581 -14.054 1.00 85.88 87 ARG A CA 1
ATOM 714 C C . ARG A 1 87 ? 3.500 -6.339 -14.567 1.00 85.88 87 ARG A C 1
ATOM 716 O O . ARG A 1 87 ? 3.682 -5.487 -15.437 1.00 85.88 87 ARG A O 1
ATOM 723 N N . GLU A 1 88 ? 4.442 -7.157 -14.134 1.00 79.31 88 GLU A N 1
ATOM 724 C CA . GLU A 1 88 ? 5.742 -7.278 -14.789 1.00 79.31 88 GLU A CA 1
ATOM 725 C C . GLU A 1 88 ? 5.585 -7.993 -16.150 1.00 79.31 88 GLU A C 1
ATOM 727 O O . GLU A 1 88 ? 5.063 -9.105 -16.220 1.00 79.31 88 GLU A O 1
ATOM 732 N N . ARG A 1 89 ? 6.000 -7.362 -17.258 1.00 72.81 89 ARG A N 1
ATOM 733 C CA . ARG A 1 89 ? 5.837 -7.921 -18.620 1.00 72.81 89 ARG A CA 1
ATOM 734 C C . ARG A 1 89 ? 6.789 -9.077 -18.911 1.00 72.81 89 ARG A C 1
ATOM 736 O O . ARG A 1 89 ? 6.429 -9.990 -19.644 1.00 72.81 89 ARG A O 1
ATOM 743 N N . ASN A 1 90 ? 7.999 -9.016 -18.364 1.00 69.19 90 ASN A N 1
ATOM 744 C CA . ASN A 1 90 ? 9.052 -10.002 -18.575 1.00 69.19 90 ASN A CA 1
ATOM 745 C C . ASN A 1 90 ? 9.621 -10.409 -17.215 1.00 69.19 90 ASN A C 1
ATOM 747 O O . ASN A 1 90 ? 10.691 -9.913 -16.867 1.00 69.19 90 ASN A O 1
ATOM 751 N N . PRO A 1 91 ? 8.939 -11.281 -16.450 1.00 63.94 91 PRO A N 1
ATOM 752 C CA . PRO A 1 91 ? 9.459 -11.762 -15.179 1.00 63.94 91 PRO A CA 1
ATOM 753 C C . PRO A 1 91 ? 10.767 -12.507 -15.443 1.00 63.94 91 PRO A C 1
ATOM 755 O O . PRO A 1 91 ? 10.787 -13.669 -15.868 1.00 63.94 91 PRO A O 1
ATOM 758 N N . THR A 1 92 ? 11.895 -11.823 -15.266 1.00 54.78 92 THR A N 1
ATOM 759 C CA . THR A 1 92 ? 13.195 -12.470 -15.387 1.00 54.78 92 THR A CA 1
ATOM 760 C C . THR A 1 92 ? 13.308 -13.493 -14.267 1.00 54.78 92 THR A C 1
ATOM 762 O O . THR A 1 92 ? 13.144 -13.171 -13.097 1.00 54.78 92 THR A O 1
ATOM 765 N N . LYS A 1 93 ? 13.657 -14.742 -14.604 1.00 51.47 93 LYS A N 1
ATOM 766 C CA . LYS A 1 93 ? 13.914 -15.820 -13.622 1.00 51.47 93 LYS A CA 1
ATOM 767 C C . LYS A 1 93 ? 15.040 -15.491 -12.620 1.00 51.47 93 LYS A C 1
ATOM 769 O O . LYS A 1 93 ? 15.280 -16.253 -11.690 1.00 51.47 93 LYS A O 1
ATOM 774 N N . SER A 1 94 ? 15.743 -14.380 -12.832 1.00 49.66 94 SER A N 1
ATOM 775 C CA . SER A 1 94 ? 16.791 -13.835 -11.981 1.00 49.66 94 SER A CA 1
ATOM 776 C C . SER A 1 94 ? 16.221 -12.725 -11.093 1.00 49.66 94 SER A C 1
ATOM 778 O O . SER A 1 94 ? 15.778 -11.698 -11.599 1.00 49.66 94 SER A O 1
ATOM 780 N N . ARG A 1 95 ? 16.287 -12.902 -9.766 1.00 52.62 95 ARG A N 1
ATOM 781 C CA . ARG A 1 95 ? 15.816 -11.942 -8.743 1.00 52.62 95 ARG A CA 1
ATOM 782 C C . ARG A 1 95 ? 16.558 -10.589 -8.729 1.00 52.62 95 ARG A C 1
ATOM 784 O O . ARG A 1 95 ? 16.279 -9.763 -7.867 1.00 52.62 95 ARG A O 1
ATOM 791 N N . THR A 1 96 ? 17.544 -10.362 -9.599 1.00 50.84 96 THR A N 1
ATOM 792 C CA . THR A 1 96 ? 18.566 -9.324 -9.377 1.00 50.84 96 THR A CA 1
ATOM 793 C C . THR A 1 96 ? 18.612 -8.147 -10.348 1.00 50.84 96 THR A C 1
ATOM 795 O O . THR A 1 96 ? 19.523 -7.348 -10.174 1.00 50.84 96 THR A O 1
ATOM 798 N N . THR A 1 97 ? 17.720 -7.953 -11.336 1.00 52.25 97 THR A N 1
ATOM 799 C CA . THR A 1 97 ? 18.061 -6.945 -12.384 1.00 52.25 97 THR A CA 1
ATOM 800 C C . THR A 1 97 ? 17.092 -5.835 -12.784 1.00 52.25 97 THR A C 1
ATOM 802 O O . THR A 1 97 ? 17.569 -4.912 -13.432 1.00 52.25 97 THR A O 1
ATOM 805 N N . ALA A 1 98 ? 15.838 -5.771 -12.332 1.00 54.91 98 ALA A N 1
ATOM 806 C CA . ALA A 1 98 ? 15.090 -4.503 -12.367 1.00 54.91 98 ALA A CA 1
ATOM 807 C C . ALA A 1 98 ? 13.802 -4.611 -11.551 1.00 54.91 98 ALA A C 1
ATOM 809 O O . ALA A 1 98 ? 12.791 -5.089 -12.055 1.00 54.91 98 ALA A O 1
ATOM 810 N N . LYS A 1 99 ? 13.818 -4.146 -10.302 1.00 70.00 99 LYS A N 1
ATOM 811 C CA . LYS A 1 99 ? 12.560 -3.893 -9.599 1.00 70.00 99 LYS A CA 1
ATOM 812 C C . LYS A 1 99 ? 12.004 -2.563 -10.093 1.00 70.00 99 LYS A C 1
ATOM 814 O O . LYS A 1 99 ? 12.766 -1.652 -10.413 1.00 70.00 99 LYS A O 1
ATOM 819 N N . TYR A 1 100 ? 10.687 -2.473 -10.199 1.00 78.50 100 TYR A N 1
ATOM 820 C CA . TYR A 1 100 ? 10.021 -1.230 -10.555 1.00 78.50 100 TYR A CA 1
ATOM 821 C C . TYR A 1 100 ? 9.349 -0.619 -9.338 1.00 78.50 100 TYR A C 1
ATOM 823 O O . TYR A 1 100 ? 8.838 -1.319 -8.465 1.00 78.50 100 TYR A O 1
ATOM 831 N N . GLY A 1 101 ? 9.265 0.696 -9.346 1.00 85.81 101 GLY A N 1
ATOM 832 C CA . GLY A 1 101 ? 8.513 1.473 -8.396 1.00 85.81 101 GLY A CA 1
ATOM 833 C C . GLY A 1 101 ? 7.663 2.517 -9.093 1.00 85.81 101 GLY A C 1
ATOM 834 O O . GLY A 1 101 ? 8.027 3.046 -10.152 1.00 85.81 101 GLY A O 1
ATOM 835 N N . ILE A 1 102 ? 6.468 2.719 -8.547 1.00 87.88 102 ILE A N 1
ATOM 836 C CA . ILE A 1 102 ? 5.395 3.500 -9.162 1.00 87.88 102 ILE A CA 1
ATOM 837 C C . ILE A 1 102 ? 4.717 4.346 -8.092 1.00 87.88 102 ILE A C 1
ATOM 839 O O . ILE A 1 102 ? 4.355 3.862 -7.021 1.00 87.88 102 ILE A O 1
ATOM 843 N N . SER A 1 103 ? 4.487 5.613 -8.414 1.00 90.38 103 SER A N 1
ATOM 844 C CA . SER A 1 103 ? 3.625 6.510 -7.660 1.00 90.38 103 SER A CA 1
ATOM 845 C C . SER A 1 103 ? 2.292 6.671 -8.382 1.00 90.38 103 SER A C 1
ATOM 847 O O . SER A 1 103 ? 2.250 6.911 -9.590 1.00 90.38 103 SER A O 1
ATOM 849 N N . LEU A 1 104 ? 1.188 6.546 -7.657 1.00 91.12 104 LEU A N 1
ATOM 850 C CA . LEU A 1 104 ? -0.167 6.729 -8.159 1.00 91.12 104 LEU A CA 1
ATOM 851 C C . LEU A 1 104 ? -0.837 7.857 -7.385 1.00 91.12 104 LEU A C 1
ATOM 853 O O . LEU A 1 104 ? -0.962 7.804 -6.164 1.00 91.12 104 LEU A O 1
ATOM 857 N N . ASN A 1 105 ? -1.318 8.861 -8.113 1.00 90.81 105 ASN A N 1
ATOM 858 C CA . ASN A 1 105 ? -2.067 9.970 -7.535 1.00 90.81 105 ASN A CA 1
ATOM 859 C C . ASN A 1 105 ? -3.544 9.796 -7.885 1.00 90.81 105 ASN A C 1
ATOM 861 O O . ASN A 1 105 ? -3.958 10.122 -8.999 1.00 90.81 105 ASN A O 1
ATOM 865 N N . LEU A 1 106 ? -4.332 9.256 -6.960 1.00 90.12 106 LEU A N 1
ATOM 866 C CA . LEU A 1 106 ? -5.703 8.800 -7.194 1.00 90.12 106 LEU A CA 1
ATOM 867 C C . LEU A 1 106 ? -6.724 9.676 -6.470 1.00 90.12 106 LEU A C 1
ATOM 869 O O . LEU A 1 106 ? -6.463 10.220 -5.403 1.00 90.12 106 LEU A O 1
ATOM 873 N N . THR A 1 107 ? -7.926 9.802 -7.023 1.00 87.88 107 THR A N 1
ATOM 874 C CA . THR A 1 107 ? -9.011 10.576 -6.400 1.00 87.88 107 THR A CA 1
ATOM 875 C C . THR A 1 107 ? -9.536 9.925 -5.120 1.00 87.88 107 THR A C 1
ATOM 877 O O . THR A 1 107 ? -10.106 10.605 -4.271 1.00 87.88 107 THR A O 1
ATOM 880 N N . LYS A 1 108 ? -9.371 8.603 -4.988 1.00 86.31 108 LYS A N 1
ATOM 881 C CA . LYS A 1 108 ? -9.775 7.793 -3.833 1.00 86.31 108 LYS A CA 1
ATOM 882 C C . LYS A 1 108 ? -8.673 6.788 -3.503 1.00 86.31 108 LYS A C 1
ATOM 884 O O . LYS A 1 108 ? -7.930 6.386 -4.394 1.00 86.31 108 LYS A O 1
ATOM 889 N N . CYS A 1 109 ? -8.592 6.382 -2.238 1.00 86.81 109 CYS A N 1
ATOM 890 C CA . CYS A 1 109 ? -7.692 5.313 -1.818 1.00 86.81 109 CYS A CA 1
ATOM 891 C C . CYS A 1 109 ? -8.277 3.957 -2.262 1.00 86.81 109 CYS A C 1
ATOM 893 O O . CYS A 1 109 ? -9.412 3.655 -1.874 1.00 86.81 109 CYS A O 1
ATOM 895 N N . PRO A 1 110 ? -7.561 3.164 -3.076 1.00 87.62 110 PRO A N 1
ATOM 896 C CA . PRO A 1 110 ? -8.025 1.862 -3.535 1.00 87.62 110 PRO A CA 1
ATOM 897 C C . PRO A 1 110 ? -7.692 0.757 -2.523 1.00 87.62 110 PRO A C 1
ATOM 899 O O . PRO A 1 110 ? -6.747 0.869 -1.747 1.00 87.62 110 PRO A O 1
ATOM 902 N N . ASN A 1 111 ? -8.419 -0.356 -2.594 1.00 87.50 111 ASN A N 1
ATOM 903 C CA . ASN A 1 111 ? -7.982 -1.632 -2.025 1.00 87.50 111 ASN A CA 1
ATOM 904 C C . ASN A 1 111 ? -6.733 -2.136 -2.743 1.00 87.50 111 ASN A C 1
ATOM 906 O O . ASN A 1 111 ? -6.598 -1.920 -3.947 1.00 87.50 111 ASN A O 1
ATOM 910 N N . ILE A 1 112 ? -5.848 -2.839 -2.039 1.00 86.19 112 ILE A N 1
ATOM 911 C CA . ILE A 1 112 ? -4.581 -3.299 -2.616 1.00 86.19 112 ILE A CA 1
ATOM 912 C C . ILE A 1 112 ? -4.390 -4.774 -2.307 1.00 86.19 112 ILE A C 1
ATOM 914 O O . ILE A 1 112 ? -4.392 -5.202 -1.152 1.00 86.19 112 ILE A O 1
ATOM 918 N N . ILE A 1 113 ? -4.201 -5.548 -3.364 1.00 83.75 113 ILE A N 1
ATOM 919 C CA . ILE A 1 113 ? -3.920 -6.973 -3.289 1.00 83.75 113 ILE A CA 1
ATOM 920 C C . ILE A 1 113 ? -2.555 -7.187 -3.936 1.00 83.75 113 ILE A C 1
ATOM 922 O O . ILE A 1 113 ? -2.404 -6.999 -5.142 1.00 83.75 113 ILE A O 1
ATOM 926 N N . ALA A 1 114 ? -1.560 -7.566 -3.142 1.00 80.12 114 ALA A N 1
ATOM 927 C CA . ALA A 1 114 ? -0.242 -7.935 -3.638 1.00 80.12 114 ALA A CA 1
ATOM 928 C C . ALA A 1 114 ? -0.050 -9.440 -3.451 1.00 80.12 114 ALA A C 1
ATOM 930 O O . ALA A 1 114 ? -0.037 -9.941 -2.323 1.00 80.12 114 ALA A O 1
ATOM 931 N N . HIS A 1 115 ? 0.039 -10.169 -4.563 1.00 66.31 115 HIS A N 1
ATOM 932 C CA . HIS A 1 115 ? 0.287 -11.612 -4.533 1.00 66.31 115 HIS A CA 1
ATOM 933 C C . HIS A 1 115 ? 1.788 -11.903 -4.412 1.00 66.31 115 HIS A C 1
ATOM 935 O O . HIS A 1 115 ? 2.193 -12.699 -3.564 1.00 66.31 115 HIS A O 1
ATOM 941 N N . ASP A 1 116 ? 2.602 -11.168 -5.169 1.00 64.88 116 ASP A N 1
ATOM 942 C CA . ASP A 1 116 ? 4.063 -11.193 -5.122 1.00 64.88 116 ASP A CA 1
ATOM 943 C C . ASP A 1 116 ? 4.602 -9.903 -4.479 1.00 64.88 116 ASP A C 1
ATOM 945 O O . ASP A 1 116 ? 3.908 -8.887 -4.426 1.00 64.88 116 ASP A O 1
ATOM 949 N N . GLY A 1 117 ? 5.814 -9.977 -3.917 1.00 69.38 117 GLY A N 1
ATOM 950 C CA . GLY A 1 117 ? 6.351 -8.972 -2.998 1.00 69.38 117 GLY A CA 1
ATOM 951 C C . GLY A 1 117 ? 6.353 -7.548 -3.561 1.00 69.38 117 GLY A C 1
ATOM 952 O O . GLY A 1 117 ? 7.095 -7.241 -4.495 1.00 69.38 117 GLY A O 1
ATOM 953 N N . ILE A 1 118 ? 5.560 -6.677 -2.932 1.00 82.31 118 ILE A N 1
ATOM 954 C CA . ILE A 1 118 ? 5.853 -5.246 -2.867 1.00 82.31 118 ILE A CA 1
ATOM 955 C C . ILE A 1 118 ? 6.856 -5.088 -1.728 1.00 82.31 118 ILE A C 1
ATOM 957 O O . ILE A 1 118 ? 6.545 -5.473 -0.604 1.00 82.31 118 ILE A O 1
ATOM 961 N N . GLU A 1 119 ? 8.049 -4.566 -1.998 1.00 84.62 119 GLU A N 1
ATOM 962 C CA . GLU A 1 119 ? 9.035 -4.364 -0.935 1.00 84.62 119 GLU A CA 1
ATOM 963 C C . GLU A 1 119 ? 8.653 -3.192 -0.052 1.00 84.62 119 GLU A C 1
ATOM 965 O O . GLU A 1 119 ? 8.722 -3.346 1.154 1.00 84.62 119 GLU A O 1
ATOM 970 N N . ASP A 1 120 ? 8.158 -2.095 -0.623 1.00 87.75 120 ASP A N 1
ATOM 971 C CA . ASP A 1 120 ? 7.651 -0.963 0.141 1.00 87.75 120 ASP A CA 1
ATOM 972 C C . ASP A 1 120 ? 6.292 -0.463 -0.382 1.00 87.75 120 ASP A C 1
ATOM 974 O O . ASP A 1 120 ? 6.159 -0.011 -1.518 1.00 87.75 120 ASP A O 1
ATOM 978 N N . LEU A 1 121 ? 5.265 -0.462 0.461 1.00 90.06 121 LEU A N 1
ATOM 979 C CA . LEU A 1 121 ? 3.969 0.148 0.183 1.00 90.06 121 LEU A CA 1
ATOM 980 C C . LEU A 1 121 ? 3.769 1.392 1.051 1.00 90.06 121 LEU A C 1
ATOM 982 O O . LEU A 1 121 ? 3.649 1.304 2.274 1.00 90.06 121 LEU A O 1
ATOM 986 N N . TYR A 1 122 ? 3.641 2.547 0.403 1.00 91.06 122 TYR A N 1
ATOM 987 C CA . TYR A 1 122 ? 3.337 3.823 1.039 1.00 91.06 122 TYR A CA 1
ATOM 988 C C . TYR A 1 122 ? 1.939 4.304 0.644 1.00 91.06 122 TYR A C 1
ATOM 990 O O . TYR A 1 122 ? 1.643 4.475 -0.536 1.00 91.06 122 TYR A O 1
ATOM 998 N N . ILE A 1 123 ? 1.082 4.564 1.632 1.00 89.88 123 ILE A N 1
ATOM 999 C CA . ILE A 1 123 ? -0.222 5.213 1.439 1.00 89.88 123 ILE A CA 1
ATOM 1000 C C . ILE A 1 123 ? -0.226 6.494 2.266 1.00 89.88 123 ILE A C 1
ATOM 1002 O O . ILE A 1 123 ? -0.058 6.432 3.486 1.00 89.88 123 ILE A O 1
ATOM 1006 N N . ASN A 1 124 ? -0.416 7.650 1.627 1.00 88.94 124 ASN A N 1
ATOM 1007 C CA . ASN A 1 124 ? -0.377 8.933 2.329 1.00 88.94 124 ASN A CA 1
ATOM 1008 C C . ASN A 1 124 ? -1.449 9.923 1.857 1.00 88.94 124 ASN A C 1
ATOM 1010 O O . ASN A 1 124 ? -1.678 10.072 0.662 1.00 88.94 124 ASN A O 1
ATOM 1014 N N . GLY A 1 125 ? -2.048 10.662 2.795 1.00 83.06 125 GLY A N 1
ATOM 1015 C CA . GLY A 1 125 ? -2.756 11.917 2.509 1.00 83.06 125 GLY A CA 1
ATOM 1016 C C . GLY A 1 125 ? -4.231 11.782 2.122 1.00 83.06 125 GLY A C 1
ATOM 1017 O O . GLY A 1 125 ? -4.817 12.721 1.580 1.00 83.06 125 GLY A O 1
ATOM 1018 N N . PHE A 1 126 ? -4.859 10.640 2.392 1.00 83.31 126 PHE A N 1
ATOM 1019 C CA . PHE A 1 126 ? -6.286 10.438 2.138 1.00 83.31 126 PHE A CA 1
ATOM 1020 C C . PHE A 1 126 ? -7.127 10.814 3.368 1.00 83.31 126 PHE A C 1
ATOM 1022 O O . PHE A 1 126 ? -7.385 10.001 4.253 1.00 83.31 126 PHE A O 1
ATOM 1029 N N . ASN A 1 127 ? -7.614 12.057 3.397 1.00 67.38 127 ASN A N 1
ATOM 1030 C CA . ASN A 1 127 ? -8.295 12.616 4.571 1.00 67.38 127 ASN A CA 1
ATOM 1031 C C . ASN A 1 127 ? -9.652 11.982 4.926 1.00 67.38 127 ASN A C 1
ATOM 1033 O O . ASN A 1 127 ? -10.032 12.072 6.090 1.00 67.38 127 ASN A O 1
ATOM 1037 N N . VAL A 1 128 ? -10.385 11.372 3.982 1.00 64.25 128 VAL A N 1
ATOM 1038 C CA . VAL A 1 128 ? -11.631 10.617 4.242 1.00 64.25 128 VAL A CA 1
ATOM 1039 C C . VAL A 1 128 ? -11.824 9.535 3.177 1.00 64.25 128 VAL A C 1
ATOM 1041 O O . VAL A 1 128 ? -12.071 9.840 2.010 1.00 64.25 128 VAL A O 1
ATOM 1044 N N . VAL A 1 129 ? -11.787 8.269 3.582 1.00 61.16 129 VAL A N 1
ATOM 1045 C CA . VAL A 1 129 ? -12.130 7.110 2.753 1.00 61.16 129 VAL A CA 1
ATOM 1046 C C . VAL A 1 129 ? -13.341 6.435 3.397 1.00 61.16 129 VAL A C 1
ATOM 1048 O O . VAL A 1 129 ? -13.222 5.791 4.432 1.00 61.16 129 VAL A O 1
ATOM 1051 N N . LYS A 1 130 ? -14.532 6.579 2.800 1.00 51.03 130 LYS A N 1
ATOM 1052 C CA . LYS A 1 130 ? -15.786 5.942 3.276 1.00 51.03 130 LYS A CA 1
ATOM 1053 C C . LYS A 1 130 ? -15.829 4.416 3.063 1.00 51.03 130 LYS A C 1
ATOM 1055 O O . LYS A 1 130 ? -16.900 3.819 3.068 1.00 51.03 130 LYS A O 1
ATOM 1060 N N . ASN A 1 131 ? -14.684 3.793 2.805 1.00 61.41 131 ASN A N 1
ATOM 1061 C CA . ASN A 1 131 ? -14.602 2.409 2.366 1.00 61.41 131 ASN A CA 1
ATOM 1062 C C . ASN A 1 131 ? -13.803 1.567 3.356 1.00 61.41 131 ASN A C 1
ATOM 1064 O O . ASN A 1 131 ? -12.943 2.057 4.088 1.00 61.41 131 ASN A O 1
ATOM 1068 N N . ASN A 1 132 ? -14.090 0.271 3.312 1.00 74.44 132 ASN A N 1
ATOM 1069 C CA . ASN A 1 132 ? -13.292 -0.766 3.937 1.00 74.44 132 ASN A CA 1
ATOM 1070 C C . ASN A 1 132 ? -12.018 -0.949 3.110 1.00 74.44 132 ASN A C 1
ATOM 1072 O O . ASN A 1 132 ? -12.114 -1.400 1.968 1.00 74.44 132 ASN A O 1
ATOM 1076 N N . LEU A 1 133 ? -10.860 -0.597 3.671 1.00 81.25 133 LEU A N 1
ATOM 1077 C CA . LEU A 1 133 ? -9.568 -0.794 3.025 1.00 81.25 133 LEU A CA 1
ATOM 1078 C C . LEU A 1 133 ? -9.079 -2.219 3.290 1.00 81.25 133 LEU A C 1
ATOM 1080 O O . LEU A 1 133 ? -8.898 -2.608 4.441 1.00 81.25 133 LEU A O 1
ATOM 1084 N N . GLN A 1 134 ? -8.859 -2.999 2.241 1.00 83.19 134 GLN A N 1
ATOM 1085 C CA . GLN A 1 134 ? -8.269 -4.332 2.345 1.00 83.19 134 GLN A CA 1
ATOM 1086 C C . GLN A 1 134 ? -6.862 -4.312 1.763 1.00 83.19 134 GLN A C 1
ATOM 1088 O O . GLN A 1 134 ? -6.685 -3.929 0.605 1.00 83.19 134 GLN A O 1
ATOM 1093 N N . LEU A 1 135 ? -5.889 -4.720 2.579 1.00 81.56 135 LEU A N 1
ATOM 1094 C CA . LEU A 1 135 ? -4.487 -4.848 2.204 1.00 81.56 135 LEU A CA 1
ATOM 1095 C C . LEU A 1 135 ? -4.023 -6.274 2.483 1.00 81.56 135 LEU A C 1
ATOM 1097 O O . LEU A 1 135 ? -4.060 -6.736 3.626 1.00 81.56 135 LEU A O 1
ATOM 1101 N N . LYS A 1 136 ? -3.570 -6.954 1.432 1.00 82.69 136 LYS A N 1
ATOM 1102 C CA . LYS A 1 136 ? -2.926 -8.264 1.527 1.00 82.69 136 LYS A CA 1
ATOM 1103 C C . LYS A 1 136 ? -1.514 -8.154 0.978 1.00 82.69 136 LYS A C 1
ATOM 1105 O O . LYS A 1 136 ? -1.358 -7.837 -0.200 1.00 82.69 136 LYS A O 1
ATOM 1110 N N . LEU A 1 137 ? -0.524 -8.394 1.834 1.00 75.56 137 LEU A N 1
ATOM 1111 C CA . LEU A 1 137 ? 0.895 -8.249 1.514 1.00 75.56 137 LEU A CA 1
ATOM 1112 C C . LEU A 1 137 ? 1.633 -9.548 1.828 1.00 75.56 137 LEU A C 1
ATOM 1114 O O . LEU A 1 137 ? 1.492 -10.087 2.928 1.00 75.56 137 LEU A O 1
ATOM 1118 N N . SER A 1 138 ? 2.432 -10.031 0.878 1.00 74.81 138 SER A N 1
ATOM 1119 C CA . SER A 1 138 ? 3.258 -11.238 1.018 1.00 74.81 138 SER A CA 1
ATOM 1120 C C . SER A 1 138 ? 4.682 -10.976 1.542 1.00 74.81 138 SER A C 1
ATOM 1122 O O . SER A 1 138 ? 5.384 -11.932 1.856 1.00 74.81 138 SER A O 1
ATOM 1124 N N . GLY A 1 139 ? 5.091 -9.706 1.674 1.00 75.69 139 GLY A N 1
ATOM 1125 C CA . GLY A 1 139 ? 6.370 -9.251 2.237 1.00 75.69 139 GLY A CA 1
ATOM 1126 C C . GLY A 1 139 ? 6.479 -7.717 2.249 1.00 75.69 139 GLY A C 1
ATOM 1127 O O . GLY A 1 139 ? 5.553 -7.051 1.790 1.00 75.69 139 GLY A O 1
ATOM 1128 N N . GLY A 1 140 ? 7.584 -7.172 2.778 1.00 80.50 140 GLY A N 1
ATOM 1129 C CA . GLY A 1 140 ? 7.929 -5.745 2.664 1.00 80.50 140 GLY A CA 1
ATOM 1130 C C . GLY A 1 140 ? 7.464 -4.805 3.792 1.00 80.50 140 GLY A C 1
ATOM 1131 O O . GLY A 1 140 ? 6.914 -5.220 4.810 1.00 80.50 140 GLY A O 1
ATOM 1132 N N . ILE A 1 141 ? 7.717 -3.508 3.634 1.00 86.12 141 ILE A N 1
ATOM 1133 C CA . ILE A 1 141 ? 7.330 -2.425 4.536 1.00 86.12 141 ILE A CA 1
ATOM 1134 C C . ILE A 1 141 ? 5.966 -1.880 4.110 1.00 86.12 141 ILE A C 1
ATOM 1136 O O . ILE A 1 141 ? 5.767 -1.503 2.962 1.00 86.12 141 ILE A O 1
ATOM 1140 N N . LEU A 1 142 ? 5.029 -1.767 5.048 1.00 88.44 142 LEU A N 1
ATOM 1141 C CA . LEU A 1 142 ? 3.779 -1.032 4.861 1.00 88.44 142 LEU A CA 1
ATOM 1142 C C . LEU A 1 142 ? 3.822 0.231 5.709 1.00 88.44 142 LEU A C 1
ATOM 1144 O O . LEU A 1 142 ? 3.912 0.159 6.932 1.00 88.44 142 LEU A O 1
ATOM 1148 N N . ARG A 1 143 ? 3.668 1.398 5.095 1.00 90.44 143 ARG A N 1
ATOM 1149 C CA . ARG A 1 143 ? 3.503 2.652 5.826 1.00 90.44 143 ARG A CA 1
ATOM 1150 C C . ARG A 1 143 ? 2.244 3.372 5.380 1.00 90.44 143 ARG A C 1
ATOM 1152 O O . ARG A 1 143 ? 2.101 3.759 4.224 1.00 90.44 143 ARG A O 1
ATOM 1159 N N . ILE A 1 144 ? 1.362 3.604 6.344 1.00 88.62 144 ILE A N 1
ATOM 1160 C CA . ILE A 1 144 ? 0.130 4.363 6.164 1.00 88.62 144 ILE A CA 1
ATOM 1161 C C . ILE A 1 144 ? 0.217 5.619 7.019 1.00 88.62 144 ILE A C 1
ATOM 1163 O O . ILE A 1 144 ? 0.355 5.539 8.239 1.00 88.62 144 ILE A O 1
ATOM 1167 N N . ASP A 1 145 ? 0.132 6.778 6.382 1.00 87.69 145 ASP A N 1
ATOM 1168 C CA . ASP A 1 145 ? 0.205 8.083 7.034 1.00 87.69 145 ASP A CA 1
ATOM 1169 C C . ASP A 1 145 ? -0.977 8.949 6.577 1.00 87.69 145 ASP A C 1
ATOM 1171 O O . ASP A 1 145 ? -1.407 8.874 5.428 1.00 87.69 145 ASP A O 1
ATOM 1175 N N . SER A 1 146 ? -1.536 9.765 7.469 1.00 86.75 146 SER A N 1
ATOM 1176 C CA . SER A 1 146 ? -2.621 10.702 7.139 1.00 86.75 146 SER A CA 1
ATOM 1177 C C . SER A 1 146 ? -3.799 10.063 6.372 1.00 86.75 146 SER A C 1
ATOM 1179 O O . SER A 1 146 ? -4.290 10.625 5.390 1.00 86.75 146 SER A O 1
ATOM 1181 N N . LEU A 1 147 ? -4.237 8.869 6.799 1.00 86.81 147 LEU A N 1
ATOM 1182 C CA . LEU A 1 147 ? -5.385 8.147 6.237 1.00 86.81 147 LEU A CA 1
ATOM 1183 C C . LEU A 1 147 ? -6.542 8.094 7.243 1.00 86.81 147 LEU A C 1
ATOM 1185 O O . LEU A 1 147 ? -6.379 7.544 8.329 1.00 86.81 147 LEU A O 1
ATOM 1189 N N . THR A 1 148 ? -7.730 8.564 6.860 1.00 85.12 148 THR A N 1
ATOM 1190 C CA . THR A 1 148 ? -8.968 8.314 7.625 1.00 85.12 148 THR A CA 1
ATOM 1191 C C . THR A 1 148 ? -9.819 7.270 6.914 1.00 85.12 148 THR A C 1
ATOM 1193 O O . THR A 1 148 ? -10.237 7.513 5.780 1.00 85.12 148 THR A O 1
ATOM 1196 N N . ALA A 1 149 ? -10.139 6.154 7.569 1.00 84.75 149 ALA A N 1
ATOM 1197 C CA . ALA A 1 149 ? -11.030 5.130 7.018 1.00 84.75 149 ALA A CA 1
ATOM 1198 C C . ALA A 1 149 ? -11.986 4.544 8.070 1.00 84.75 149 ALA A C 1
ATOM 1200 O O . ALA A 1 149 ? -11.678 4.502 9.262 1.00 84.75 149 ALA A O 1
ATOM 1201 N N . ASP A 1 150 ? -13.150 4.055 7.633 1.00 84.50 150 ASP A N 1
ATOM 1202 C CA . ASP A 1 150 ? -14.083 3.363 8.532 1.00 84.50 150 ASP A CA 1
ATOM 1203 C C . ASP A 1 150 ? -13.512 2.027 8.997 1.00 84.50 150 ASP A C 1
ATOM 1205 O O . ASP A 1 150 ? -13.524 1.717 10.189 1.00 84.50 150 ASP A O 1
ATOM 1209 N N . SER A 1 151 ? -12.955 1.248 8.075 1.00 85.12 151 SER A N 1
ATOM 1210 C CA . SER A 1 151 ? -12.253 0.036 8.452 1.00 85.12 151 SER A CA 1
ATOM 1211 C C . SER A 1 151 ? -11.025 -0.234 7.605 1.00 85.12 151 SER A C 1
ATOM 1213 O O . SER A 1 151 ? -10.962 0.138 6.434 1.00 85.12 151 SER A O 1
ATOM 1215 N N . ILE A 1 152 ? -10.055 -0.907 8.215 1.00 86.75 152 ILE A N 1
ATOM 1216 C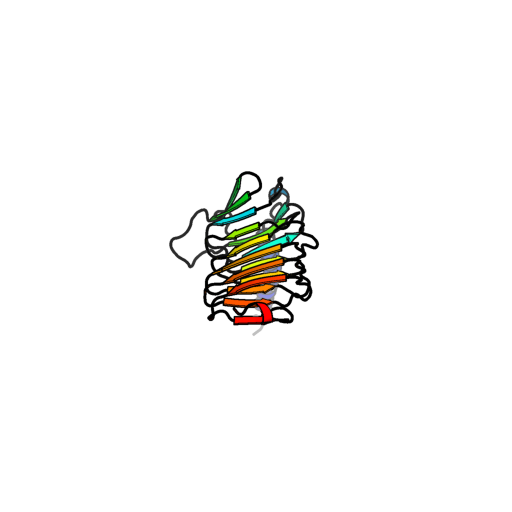 CA . ILE A 1 152 ? -8.893 -1.459 7.531 1.00 86.75 152 ILE A CA 1
ATOM 1217 C C . ILE A 1 152 ? -8.709 -2.925 7.927 1.00 86.75 152 ILE A C 1
ATOM 1219 O O . ILE A 1 152 ? -8.785 -3.282 9.104 1.00 86.75 152 ILE A O 1
ATOM 1223 N N . PHE A 1 153 ? -8.480 -3.773 6.932 1.00 88.00 153 PHE A N 1
ATOM 1224 C CA . PHE A 1 153 ? -8.191 -5.191 7.078 1.00 88.00 153 PHE A CA 1
ATOM 1225 C C . PHE A 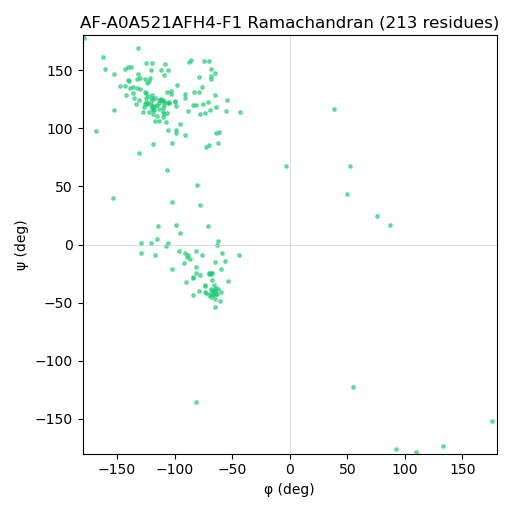1 153 ? -6.796 -5.448 6.525 1.00 88.00 153 PHE A C 1
ATOM 1227 O O . PHE A 1 153 ? -6.554 -5.264 5.333 1.00 88.00 153 PHE A O 1
ATOM 1234 N N . LEU A 1 154 ? -5.892 -5.856 7.406 1.00 87.00 154 LEU A N 1
ATOM 1235 C CA . LEU A 1 154 ? -4.498 -6.135 7.107 1.00 87.00 154 LEU A CA 1
ATOM 1236 C C . LEU A 1 154 ? -4.267 -7.642 7.183 1.00 87.00 154 LEU A C 1
ATOM 1238 O O . LEU A 1 154 ? -4.473 -8.246 8.238 1.00 87.00 154 LEU A O 1
ATOM 1242 N N . GLU A 1 155 ? -3.834 -8.238 6.078 1.00 86.62 155 GLU A N 1
ATOM 1243 C CA . GLU A 1 155 ? -3.316 -9.604 6.031 1.00 86.62 155 GLU A CA 1
ATOM 1244 C C . GLU A 1 155 ? -1.820 -9.549 5.687 1.00 86.62 155 GLU A C 1
ATOM 1246 O O . GLU A 1 155 ? -1.445 -9.244 4.552 1.00 86.62 155 GLU A O 1
ATOM 1251 N N . LEU A 1 156 ? -0.987 -9.799 6.698 1.00 82.12 156 LEU A N 1
ATOM 1252 C CA . LEU A 1 156 ? 0.458 -9.582 6.706 1.00 82.12 156 LEU A CA 1
ATOM 1253 C C . LEU A 1 156 ? 1.192 -10.931 6.797 1.00 82.12 156 LEU A C 1
ATOM 1255 O O . LEU A 1 156 ? 0.999 -11.684 7.754 1.00 82.12 156 LEU A O 1
ATOM 1259 N N . HIS A 1 157 ? 2.051 -11.233 5.823 1.00 79.06 157 HIS A N 1
ATOM 1260 C CA . HIS A 1 157 ? 2.856 -12.462 5.755 1.00 79.06 157 HIS A CA 1
ATOM 1261 C C . HIS A 1 157 ? 4.354 -12.114 5.686 1.00 79.06 157 HIS A C 1
ATOM 1263 O O . HIS A 1 157 ? 4.697 -11.167 4.999 1.00 79.06 157 HIS A O 1
ATOM 1269 N N . GLN A 1 158 ? 5.232 -12.864 6.363 1.00 71.19 158 GLN A N 1
ATOM 1270 C CA . GLN A 1 158 ? 6.715 -12.821 6.298 1.00 71.19 158 GLN A CA 1
ATOM 1271 C C . GLN A 1 158 ? 7.435 -11.454 6.175 1.00 71.19 158 GLN A C 1
ATOM 1273 O O . GLN A 1 158 ? 7.409 -10.788 5.147 1.00 71.19 158 GLN A O 1
ATOM 1278 N N . GLY A 1 159 ? 8.241 -11.101 7.187 1.00 60.44 159 GLY A N 1
ATOM 1279 C CA . GLY A 1 159 ? 9.307 -10.094 7.053 1.00 60.44 159 GLY A CA 1
ATOM 1280 C C . GLY A 1 159 ? 8.842 -8.637 7.021 1.00 60.44 159 GLY A C 1
ATOM 1281 O O . GLY A 1 159 ? 9.536 -7.797 6.454 1.00 60.44 159 GLY A O 1
ATOM 1282 N N . GLN A 1 160 ? 7.673 -8.330 7.592 1.00 71.94 160 GLN A N 1
ATOM 1283 C CA . GLN A 1 160 ? 7.025 -7.036 7.373 1.00 71.94 160 GLN A CA 1
ATOM 1284 C C . GLN A 1 160 ? 7.259 -6.022 8.481 1.00 71.94 160 GLN A C 1
ATOM 1286 O O . GLN A 1 160 ? 7.113 -6.354 9.654 1.00 71.94 160 GLN A O 1
ATOM 1291 N N . TRP A 1 161 ? 7.529 -4.768 8.114 1.00 75.50 161 TRP A N 1
ATOM 1292 C CA . TRP A 1 161 ? 7.443 -3.620 9.023 1.00 75.50 161 TRP A CA 1
ATOM 1293 C C . TRP A 1 161 ? 6.214 -2.800 8.657 1.00 75.50 161 TRP A C 1
ATOM 1295 O O . TRP A 1 161 ? 6.196 -2.118 7.638 1.00 75.50 161 TRP A O 1
ATOM 1305 N N . THR A 1 162 ? 5.167 -2.886 9.472 1.00 82.25 162 THR A N 1
ATOM 1306 C CA . THR A 1 162 ? 3.925 -2.142 9.247 1.00 82.25 162 THR A CA 1
ATOM 1307 C C . THR A 1 162 ? 3.830 -0.971 10.204 1.00 82.25 162 THR A C 1
ATOM 1309 O O . THR A 1 162 ? 3.798 -1.184 11.409 1.00 82.25 162 THR A O 1
ATOM 1312 N N . THR A 1 163 ? 3.697 0.248 9.692 1.00 84.06 163 THR A N 1
ATOM 1313 C CA . THR A 1 163 ? 3.471 1.450 10.498 1.00 84.06 163 THR A CA 1
ATOM 1314 C C . THR A 1 163 ? 2.139 2.094 10.138 1.00 84.06 163 THR A C 1
ATOM 1316 O O . THR A 1 163 ? 1.953 2.571 9.016 1.00 84.06 163 THR A O 1
ATOM 1319 N N . LEU A 1 164 ? 1.231 2.166 11.114 1.00 84.81 164 LEU A N 1
ATOM 1320 C CA . LEU A 1 164 ? 0.051 3.034 11.055 1.00 84.81 164 LEU A CA 1
ATOM 1321 C C . LEU A 1 164 ? 0.376 4.346 11.779 1.00 84.81 164 LEU A C 1
ATOM 1323 O O . LEU A 1 164 ? 0.433 4.375 13.008 1.00 84.81 164 LEU A O 1
ATOM 1327 N N . GLY A 1 165 ? 0.622 5.414 11.019 1.00 80.81 165 GLY A N 1
ATOM 1328 C CA . GLY A 1 165 ? 1.125 6.698 11.515 1.00 80.81 165 GLY A CA 1
ATOM 1329 C C . GLY A 1 165 ? 0.127 7.500 12.360 1.00 80.81 165 GLY A C 1
ATOM 1330 O O . GLY A 1 165 ? -1.090 7.342 12.239 1.00 80.81 165 GLY A O 1
ATOM 1331 N N . LYS A 1 166 ? 0.659 8.409 13.190 1.00 81.56 166 LYS A N 1
ATOM 1332 C CA . LYS A 1 166 ? -0.063 9.202 14.216 1.00 81.56 166 LYS A CA 1
ATOM 1333 C C . LYS A 1 166 ? -1.277 9.987 13.723 1.00 81.56 166 LYS A C 1
ATOM 1335 O O . LYS A 1 166 ? -2.201 10.231 14.491 1.00 81.56 166 LYS A O 1
ATOM 1340 N N . THR A 1 167 ? -1.233 10.433 12.477 1.00 83.94 167 THR A N 1
ATOM 1341 C CA . THR A 1 167 ? -2.234 11.294 11.828 1.00 83.94 167 THR A CA 1
ATOM 1342 C C . THR A 1 167 ? -3.365 10.504 11.172 1.00 83.94 167 THR A C 1
ATOM 1344 O O . THR A 1 167 ? -4.349 11.104 10.739 1.00 83.94 167 THR A O 1
ATOM 1347 N N . SER A 1 168 ? -3.238 9.177 11.090 1.00 84.94 168 SER A N 1
ATOM 1348 C CA . SER A 1 168 ? -4.292 8.309 10.572 1.00 84.94 168 SER A CA 1
ATOM 1349 C C . SER A 1 168 ? -5.427 8.155 11.590 1.00 84.94 168 SER A C 1
ATOM 1351 O O . SER A 1 168 ? -5.234 8.391 12.783 1.00 84.94 168 SER A O 1
ATOM 1353 N N . LYS A 1 169 ? -6.625 7.791 11.123 1.00 86.00 169 LYS A N 1
ATOM 1354 C CA . LYS A 1 169 ? -7.826 7.607 11.952 1.00 86.00 169 LYS A CA 1
ATOM 1355 C C . LYS A 1 169 ? -8.644 6.423 11.451 1.00 86.00 169 LYS A C 1
ATOM 1357 O O . LYS A 1 169 ? -8.995 6.370 10.272 1.00 86.00 169 LYS A O 1
ATOM 1362 N N . PHE A 1 170 ? -9.003 5.505 12.345 1.00 84.94 170 PHE A N 1
ATOM 1363 C CA . PHE A 1 170 ? -9.734 4.288 11.984 1.00 84.94 170 PHE A CA 1
ATOM 1364 C C . PHE A 1 170 ? -10.875 3.994 12.964 1.00 84.94 170 PHE A C 1
ATOM 1366 O O . PHE A 1 170 ? -10.669 3.943 14.179 1.00 84.94 170 PHE A O 1
ATOM 1373 N N . ASN A 1 171 ? -12.090 3.733 12.466 1.00 84.69 171 ASN A N 1
ATOM 1374 C CA . ASN A 1 171 ? -13.151 3.220 13.346 1.00 84.69 171 ASN A CA 1
ATOM 1375 C C . ASN A 1 171 ? -12.876 1.747 13.714 1.00 84.69 171 ASN A C 1
ATOM 1377 O O . ASN A 1 171 ? -13.000 1.372 14.880 1.00 84.69 171 ASN A O 1
ATOM 1381 N N . PHE A 1 172 ? -12.446 0.926 12.755 1.00 84.88 172 PHE A N 1
ATOM 1382 C CA . PHE A 1 172 ? -12.146 -0.490 12.966 1.00 84.88 172 PHE A CA 1
ATOM 1383 C C . PHE A 1 172 ? -10.844 -0.921 12.279 1.00 84.88 172 PHE A C 1
ATOM 1385 O O . PHE A 1 172 ? -10.610 -0.613 11.114 1.00 84.88 172 PHE A O 1
ATOM 1392 N N . VAL A 1 173 ? -10.009 -1.681 12.981 1.00 85.62 173 VAL A N 1
ATOM 1393 C CA . VAL A 1 173 ? -8.774 -2.265 12.443 1.00 85.62 173 VAL A CA 1
ATOM 1394 C C . VAL A 1 173 ? -8.807 -3.772 12.676 1.00 85.62 173 VAL A C 1
ATOM 1396 O O . VAL A 1 173 ? -8.925 -4.218 13.816 1.00 85.62 173 VAL A O 1
ATOM 1399 N N . SER A 1 174 ? -8.688 -4.562 11.611 1.00 86.75 174 SER A N 1
ATOM 1400 C CA . SER A 1 174 ? -8.490 -6.010 11.683 1.00 86.75 174 SER A CA 1
ATOM 1401 C C . SER A 1 174 ? -7.100 -6.364 11.185 1.00 86.75 174 SER A C 1
ATOM 1403 O O . SER A 1 174 ? -6.767 -6.033 10.053 1.00 86.75 174 SER A O 1
ATOM 1405 N N . ILE A 1 175 ? -6.314 -7.074 11.987 1.00 85.94 175 ILE A N 1
ATOM 1406 C CA . ILE A 1 175 ? -4.952 -7.483 11.629 1.00 85.94 175 ILE A CA 1
ATOM 1407 C C . ILE A 1 175 ? -4.836 -9.000 11.726 1.00 85.94 175 ILE A C 1
ATOM 1409 O O . ILE A 1 175 ? -5.167 -9.582 12.758 1.00 85.94 175 ILE A O 1
ATOM 1413 N N . LYS A 1 176 ? -4.346 -9.637 10.667 1.00 87.19 176 LYS A N 1
ATOM 1414 C CA . LYS A 1 176 ? -3.889 -11.024 10.672 1.00 87.19 176 LYS A CA 1
ATOM 1415 C C . LYS A 1 176 ? -2.413 -11.036 10.288 1.00 87.19 176 LYS A C 1
ATOM 1417 O O . LYS A 1 176 ? -2.090 -10.582 9.195 1.00 87.19 176 LYS A O 1
ATOM 1422 N N . ALA A 1 177 ? -1.549 -11.530 11.171 1.00 83.19 177 ALA A N 1
ATOM 1423 C CA . ALA A 1 177 ? -0.104 -11.581 10.947 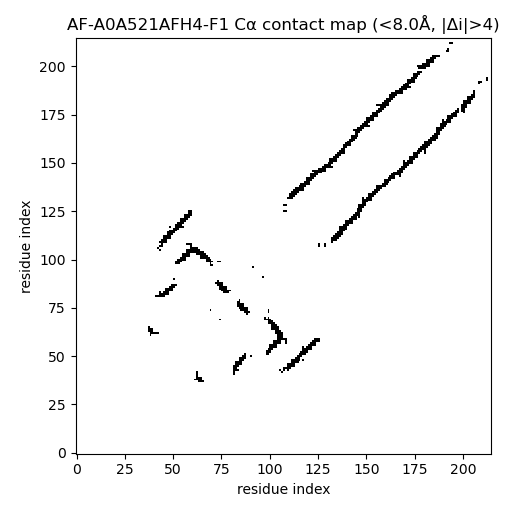1.00 83.19 177 ALA A CA 1
ATOM 1424 C C . ALA A 1 177 ? 0.455 -12.943 11.371 1.00 83.19 177 ALA A C 1
ATOM 1426 O O . ALA A 1 177 ? 0.200 -13.367 12.498 1.00 83.19 177 ALA A O 1
ATOM 1427 N N . THR A 1 178 ? 1.178 -13.620 10.475 1.00 79.62 178 THR A N 1
ATOM 1428 C CA . THR A 1 178 ? 1.548 -15.041 10.646 1.00 79.62 178 THR A CA 1
ATOM 1429 C C . THR A 1 178 ? 3.048 -15.321 10.749 1.00 79.62 178 THR A C 1
ATOM 1431 O O . THR A 1 178 ? 3.422 -16.451 11.001 1.00 79.62 178 THR A O 1
ATOM 1434 N N . ASP A 1 179 ? 3.944 -14.359 10.511 1.00 74.12 179 ASP A N 1
ATOM 1435 C CA . ASP A 1 179 ? 5.382 -14.672 10.463 1.00 74.12 179 ASP A CA 1
ATOM 1436 C C . ASP A 1 179 ? 6.261 -13.426 10.668 1.00 74.12 179 ASP A C 1
ATOM 1438 O O . ASP A 1 179 ? 5.823 -12.330 10.308 1.00 74.12 179 ASP A O 1
ATOM 1442 N N . SER A 1 180 ? 7.476 -13.603 11.219 1.00 63.34 180 SER A N 1
ATOM 1443 C CA . SER A 1 180 ? 8.552 -12.617 11.525 1.00 63.34 180 SER A CA 1
ATOM 1444 C C . SER A 1 180 ? 8.288 -11.159 11.101 1.00 63.34 180 SER A C 1
ATOM 1446 O O . SER A 1 180 ? 8.940 -10.630 10.199 1.00 63.34 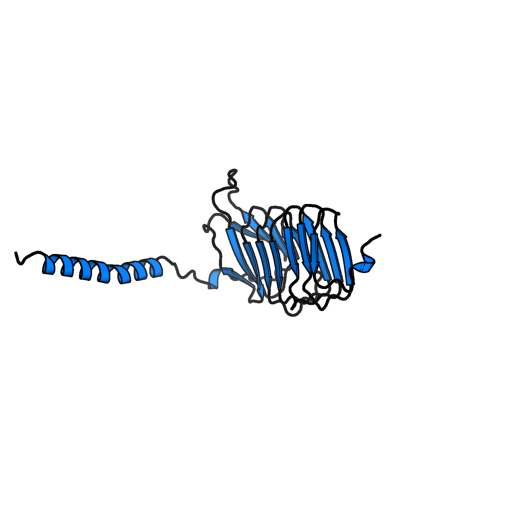180 SER A O 1
ATOM 1448 N N . SER A 1 181 ? 7.319 -10.500 11.733 1.00 71.62 181 SER A N 1
ATOM 1449 C CA . SER A 1 181 ? 6.888 -9.142 11.389 1.00 71.62 181 SER A CA 1
ATOM 1450 C C . SER A 1 181 ? 6.956 -8.231 12.608 1.00 71.62 181 SER A C 1
ATOM 1452 O O . SER A 1 181 ? 6.954 -8.676 13.755 1.00 71.62 181 SER A O 1
ATOM 1454 N N . SER A 1 182 ? 7.066 -6.935 12.346 1.00 82.50 182 SER A N 1
ATOM 1455 C CA . SER A 1 182 ? 6.971 -5.865 13.325 1.00 82.50 182 SER A CA 1
ATOM 1456 C C . SER A 1 182 ? 5.814 -4.959 12.934 1.00 82.50 182 SER A C 1
ATOM 1458 O O . SER A 1 182 ? 5.745 -4.469 11.804 1.00 82.50 182 SER A O 1
ATOM 1460 N N . ILE A 1 183 ? 4.892 -4.738 13.859 1.00 83.81 183 ILE A N 1
ATOM 1461 C CA . ILE A 1 183 ? 3.733 -3.876 13.661 1.00 83.81 183 ILE A CA 1
ATOM 1462 C C . ILE A 1 183 ? 3.842 -2.717 14.641 1.00 83.81 183 ILE A C 1
ATOM 1464 O O . ILE A 1 183 ? 3.825 -2.902 15.853 1.00 83.81 183 ILE A O 1
ATOM 1468 N N . THR A 1 184 ? 3.906 -1.510 14.107 1.00 85.38 184 THR A N 1
ATOM 1469 C CA . THR A 1 184 ? 3.972 -0.260 14.847 1.00 85.38 184 THR A CA 1
ATOM 1470 C C . THR A 1 184 ? 2.657 0.505 14.675 1.00 85.38 184 THR A C 1
ATOM 1472 O O . THR A 1 184 ? 2.333 1.018 13.603 1.00 85.38 184 THR A O 1
ATOM 1475 N N . LEU A 1 185 ? 1.868 0.579 15.746 1.00 82.38 185 LEU A N 1
ATOM 1476 C CA . LEU A 1 185 ? 0.583 1.278 15.795 1.00 82.38 185 LEU A CA 1
ATOM 1477 C C . LEU A 1 185 ? 0.747 2.630 16.504 1.00 82.38 185 LEU A C 1
ATOM 1479 O O . LEU A 1 185 ? 0.559 2.750 17.716 1.00 82.38 185 LEU A O 1
ATOM 1483 N N . GLU A 1 186 ? 1.101 3.667 15.751 1.00 82.62 186 GLU A N 1
ATOM 1484 C CA . GLU A 1 186 ? 1.248 5.033 16.280 1.00 82.62 186 GLU A CA 1
ATOM 1485 C C . GLU A 1 186 ? -0.046 5.854 16.227 1.00 82.62 186 GLU A C 1
ATOM 1487 O O . GLU A 1 186 ? -0.115 6.944 16.790 1.00 82.62 186 GLU A O 1
ATOM 1492 N N . CYS A 1 187 ? -1.067 5.350 15.540 1.00 76.56 187 CYS A N 1
ATOM 1493 C CA . CYS A 1 187 ? -2.361 5.997 15.380 1.00 76.56 187 CYS A CA 1
ATOM 1494 C C . CYS A 1 187 ? -3.093 6.156 16.727 1.00 76.56 187 CYS A C 1
ATOM 1496 O O . CYS A 1 187 ? -3.460 5.172 17.371 1.00 76.56 187 CYS A O 1
ATOM 1498 N N . ASN A 1 188 ? -3.368 7.404 17.118 1.00 70.56 188 ASN A N 1
ATOM 1499 C CA . ASN A 1 188 ? -4.058 7.724 18.376 1.00 70.56 188 ASN A CA 1
ATOM 1500 C C . ASN A 1 188 ? -5.575 7.494 18.303 1.00 70.56 188 ASN A C 1
ATOM 1502 O O . ASN A 1 188 ? -6.212 7.227 19.320 1.00 70.56 188 ASN A O 1
ATOM 1506 N N . ASP A 1 189 ? -6.143 7.581 17.100 1.00 77.12 189 ASP A N 1
ATOM 1507 C CA . ASP A 1 189 ? -7.584 7.574 16.859 1.00 77.12 189 ASP A CA 1
ATOM 1508 C C . ASP A 1 189 ? -8.033 6.229 16.257 1.00 77.12 189 ASP A C 1
ATOM 1510 O O . ASP A 1 189 ? -8.504 6.167 15.119 1.00 77.12 189 ASP A O 1
ATOM 1514 N N . ILE A 1 190 ? -7.883 5.136 17.021 1.00 78.69 190 ILE A N 1
ATOM 1515 C CA . ILE A 1 190 ? -8.459 3.819 16.689 1.00 78.69 190 ILE A CA 1
ATOM 1516 C C . ILE A 1 190 ? -9.539 3.443 17.705 1.00 78.69 190 ILE A C 1
ATOM 1518 O O . ILE A 1 190 ? -9.236 3.230 18.883 1.00 78.69 190 ILE A O 1
ATOM 1522 N N . LYS A 1 191 ? -10.796 3.296 17.260 1.00 79.81 191 LYS A N 1
ATOM 1523 C CA . LYS A 1 191 ? -11.899 2.924 18.172 1.00 79.81 191 LYS A CA 1
ATOM 1524 C C . LYS A 1 191 ? -11.925 1.435 18.509 1.00 79.81 191 LYS A C 1
ATOM 1526 O O . LYS A 1 191 ? -12.242 1.072 19.639 1.00 79.81 191 LYS A O 1
ATOM 1531 N N . THR A 1 192 ? -11.655 0.552 17.550 1.00 80.69 192 THR A N 1
ATOM 1532 C CA . THR A 1 192 ? -11.724 -0.905 17.756 1.00 80.69 192 THR A CA 1
ATOM 1533 C C . THR A 1 192 ? -10.623 -1.626 16.989 1.00 80.69 192 THR A C 1
ATOM 1535 O O . THR A 1 192 ? -10.389 -1.331 15.820 1.00 80.69 192 THR A O 1
ATOM 1538 N N . ILE A 1 193 ? -9.974 -2.597 17.643 1.00 80.75 193 ILE A N 1
ATOM 1539 C CA . ILE A 1 193 ? -8.944 -3.458 17.050 1.00 80.75 193 ILE A CA 1
ATOM 1540 C C . ILE A 1 193 ? -9.339 -4.923 17.255 1.00 80.75 193 ILE A C 1
ATOM 1542 O O . ILE A 1 193 ? -9.646 -5.330 18.376 1.00 80.75 193 ILE A O 1
ATOM 1546 N N . LYS A 1 194 ? -9.298 -5.715 16.182 1.00 82.62 194 LYS A N 1
ATOM 1547 C CA . LYS A 1 194 ? -9.338 -7.180 16.205 1.00 82.62 194 LYS A CA 1
ATOM 1548 C C . LYS A 1 194 ? -8.025 -7.695 15.625 1.00 82.62 194 LYS A C 1
ATOM 155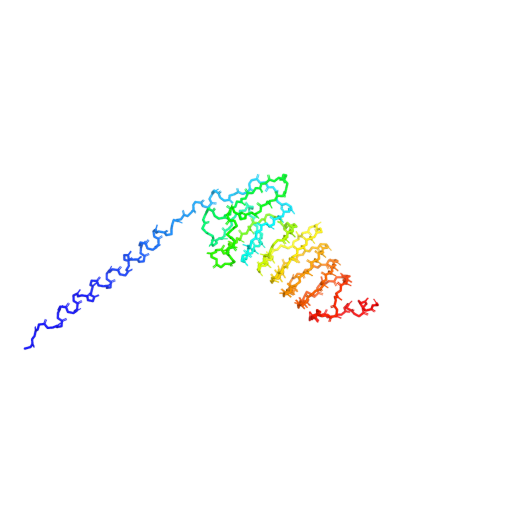0 O O . LYS A 1 194 ? -7.669 -7.329 14.512 1.00 82.62 194 LYS A O 1
ATOM 1555 N N . ALA A 1 195 ? -7.315 -8.546 16.348 1.00 80.06 195 ALA A N 1
ATOM 1556 C CA . ALA A 1 195 ? -6.022 -9.043 15.903 1.00 80.06 195 ALA A CA 1
ATOM 1557 C C . ALA A 1 195 ? -5.935 -10.563 16.061 1.00 80.06 195 ALA A C 1
ATOM 1559 O O . ALA A 1 195 ? -6.328 -11.098 17.092 1.00 80.06 195 ALA A O 1
ATOM 1560 N N . ALA A 1 196 ? -5.432 -11.234 15.030 1.00 82.88 196 ALA A N 1
ATOM 1561 C CA . ALA A 1 196 ? -4.965 -12.614 15.058 1.00 82.88 196 ALA A CA 1
ATOM 1562 C C . ALA A 1 196 ? -3.477 -12.577 14.687 1.00 82.88 196 ALA A C 1
ATOM 1564 O O . ALA A 1 196 ? -3.122 -12.612 13.509 1.00 82.88 196 ALA A O 1
ATOM 1565 N N . ILE A 1 197 ? -2.634 -12.370 15.697 1.00 79.81 197 ILE A N 1
ATOM 1566 C CA . ILE A 1 197 ? -1.197 -12.130 15.547 1.00 79.81 197 ILE A CA 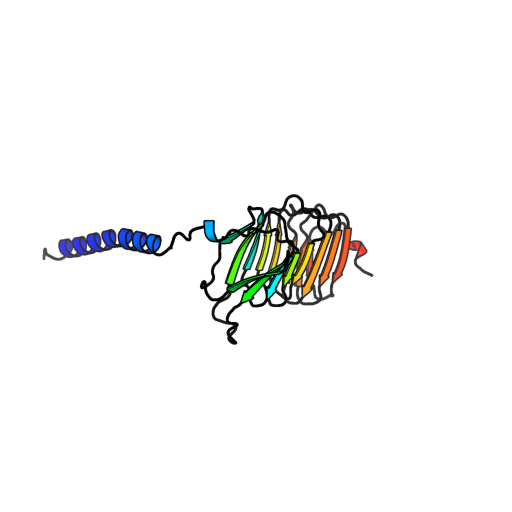1
ATOM 1567 C C . ILE A 1 197 ? -0.456 -13.322 16.146 1.00 79.81 197 ILE A C 1
ATOM 1569 O O . ILE A 1 197 ? -0.690 -13.671 17.304 1.00 79.81 197 ILE A O 1
ATOM 1573 N N . GLU A 1 198 ? 0.408 -13.954 15.356 1.00 81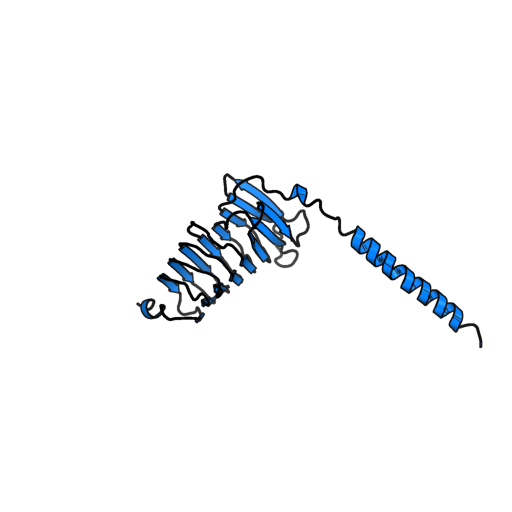.56 198 GLU A N 1
ATOM 1574 C CA . GLU A 1 198 ? 1.235 -15.058 15.835 1.00 81.56 198 GLU A CA 1
ATOM 1575 C C . GLU A 1 198 ? 2.295 -14.594 16.852 1.00 81.56 198 GLU A C 1
ATOM 1577 O O . GLU A 1 198 ? 2.770 -13.459 16.773 1.00 81.56 198 GLU A O 1
ATOM 1582 N N . PRO A 1 199 ? 2.714 -15.457 17.800 1.00 75.31 199 PRO A N 1
ATOM 1583 C CA . PRO A 1 199 ? 3.630 -15.072 18.882 1.00 75.31 199 PRO A CA 1
ATOM 1584 C C . PRO A 1 199 ? 4.996 -14.537 18.428 1.00 75.31 199 PRO A C 1
ATOM 1586 O O . PRO A 1 199 ? 5.676 -13.863 19.196 1.00 75.31 199 PRO A O 1
ATOM 1589 N N . SER A 1 200 ? 5.417 -14.854 17.203 1.00 77.50 200 SER A N 1
ATOM 1590 C CA . SER A 1 200 ? 6.685 -14.413 16.610 1.00 77.50 200 SER A CA 1
ATOM 1591 C C . SER A 1 200 ? 6.673 -12.950 16.146 1.00 77.50 200 SER A C 1
ATOM 1593 O O . SER A 1 200 ? 7.722 -12.413 15.786 1.00 77.50 200 SER A O 1
ATOM 1595 N N . VAL A 1 201 ? 5.509 -12.296 16.139 1.00 77.50 201 VAL A N 1
ATOM 1596 C CA . VAL A 1 201 ? 5.328 -10.929 15.644 1.00 77.50 201 VAL A CA 1
ATOM 1597 C C . VAL A 1 201 ? 5.517 -9.920 16.776 1.00 77.50 201 VAL A C 1
ATOM 1599 O O . VAL A 1 201 ? 4.851 -9.978 17.810 1.00 77.50 201 VAL A O 1
ATOM 1602 N N . ASN A 1 202 ? 6.400 -8.947 16.566 1.00 79.50 202 ASN A N 1
ATOM 1603 C CA . ASN A 1 202 ? 6.615 -7.847 17.501 1.00 79.50 202 ASN A CA 1
ATOM 1604 C C . ASN A 1 202 ? 5.564 -6.749 17.267 1.00 79.50 202 ASN A C 1
ATOM 1606 O O . ASN A 1 202 ? 5.353 -6.327 16.133 1.00 79.50 202 ASN A O 1
ATOM 1610 N N . VAL A 1 203 ? 4.910 -6.263 18.324 1.00 76.88 203 VAL A N 1
ATOM 1611 C CA . VAL A 1 203 ? 3.925 -5.176 18.234 1.00 76.88 203 VAL A CA 1
ATOM 1612 C C . VAL A 1 203 ? 4.335 -4.022 19.148 1.00 76.88 203 VAL A C 1
ATOM 1614 O O . VAL A 1 203 ? 4.435 -4.194 20.359 1.00 76.88 203 VAL A O 1
ATOM 1617 N N . ASN A 1 204 ? 4.519 -2.831 18.575 1.00 75.00 204 ASN A N 1
ATOM 1618 C CA . ASN A 1 204 ? 4.885 -1.591 19.266 1.00 75.00 204 ASN A CA 1
ATOM 1619 C C . ASN A 1 204 ? 3.808 -0.510 19.047 1.00 75.00 204 ASN A C 1
ATOM 1621 O O . ASN A 1 204 ? 3.161 -0.487 18.004 1.00 75.00 204 ASN A O 1
ATOM 1625 N N . GLY A 1 205 ? 3.604 0.417 19.993 1.00 69.06 205 GLY A N 1
ATOM 1626 C CA . GLY A 1 205 ? 2.690 1.562 19.806 1.00 69.06 205 GLY A CA 1
ATOM 1627 C C . GLY A 1 205 ? 1.718 1.841 20.958 1.00 69.06 205 GLY A C 1
ATOM 1628 O O . GLY A 1 205 ? 1.820 1.249 22.031 1.00 69.06 205 GLY A O 1
ATOM 1629 N N . LEU A 1 206 ? 0.779 2.779 20.765 1.00 57.78 206 LEU A N 1
ATOM 1630 C CA . LEU A 1 206 ? -0.144 3.259 21.810 1.00 57.78 206 LEU A CA 1
ATOM 1631 C C . LEU A 1 206 ? -1.221 2.213 22.150 1.00 57.78 206 LEU A C 1
ATOM 1633 O O . LEU A 1 206 ? -2.354 2.232 21.676 1.00 57.78 206 LEU A O 1
ATOM 1637 N N . MET A 1 207 ? -0.851 1.286 23.033 1.00 54.22 207 MET A N 1
ATOM 1638 C CA . MET A 1 207 ? -1.613 0.094 23.407 1.00 54.22 207 MET A CA 1
ATOM 1639 C C . MET A 1 207 ? -2.786 0.309 24.386 1.00 54.22 207 MET A C 1
ATOM 1641 O O . MET A 1 207 ? -3.065 -0.575 25.197 1.00 54.22 207 MET A O 1
ATOM 1645 N N . ARG A 1 208 ? -3.526 1.426 24.369 1.00 50.44 208 ARG A N 1
ATOM 1646 C CA . ARG A 1 208 ? -4.656 1.557 25.324 1.00 50.44 208 ARG A CA 1
ATOM 1647 C C . ARG A 1 208 ? -5.789 0.537 25.087 1.00 50.44 208 ARG A C 1
ATOM 1649 O O . ARG A 1 208 ? -6.578 0.309 25.996 1.00 50.44 208 ARG A O 1
ATOM 1656 N N . ASN A 1 209 ? -5.819 -0.136 23.929 1.00 45.38 209 ASN A N 1
ATOM 1657 C CA . ASN A 1 209 ? -6.877 -1.082 23.540 1.00 45.38 209 ASN A CA 1
ATOM 1658 C C . ASN A 1 209 ? -6.415 -2.535 23.262 1.00 45.38 209 ASN A C 1
ATOM 1660 O O . ASN A 1 209 ? -7.258 -3.372 22.944 1.00 45.38 209 ASN A O 1
ATOM 1664 N N . ILE A 1 210 ? -5.123 -2.873 23.399 1.00 50.47 210 ILE A N 1
ATOM 1665 C CA . ILE A 1 210 ? -4.594 -4.223 23.071 1.00 50.47 210 ILE A CA 1
ATOM 1666 C C . ILE A 1 210 ? -4.825 -5.248 24.194 1.00 50.47 210 ILE A C 1
ATOM 1668 O O . ILE A 1 210 ? -4.898 -6.438 23.917 1.00 50.47 210 ILE A O 1
ATOM 1672 N N . ASN A 1 211 ? -5.080 -4.818 25.436 1.00 43.12 211 ASN A N 1
ATOM 1673 C CA . ASN A 1 211 ? -5.372 -5.711 26.576 1.00 43.12 211 ASN A CA 1
ATOM 1674 C C . ASN A 1 211 ? -6.651 -6.571 26.425 1.00 43.12 211 ASN A C 1
ATOM 1676 O O . ASN A 1 211 ? -7.009 -7.303 27.343 1.00 43.12 211 ASN A O 1
ATOM 1680 N N . LYS A 1 212 ? -7.352 -6.497 25.287 1.00 43.47 212 LYS A N 1
ATOM 1681 C CA . LYS A 1 212 ? -8.456 -7.400 24.918 1.00 43.47 212 LYS A CA 1
ATOM 1682 C C . LYS A 1 212 ? -8.084 -8.426 23.834 1.00 43.47 212 LYS A C 1
ATOM 1684 O O . LYS A 1 212 ? -8.956 -9.182 23.421 1.00 43.47 212 LYS A O 1
ATOM 1689 N N . LEU A 1 213 ? -6.836 -8.436 23.356 1.00 43.31 213 LEU A N 1
ATOM 1690 C CA . LEU A 1 213 ? -6.368 -9.262 22.232 1.00 43.31 213 LEU A CA 1
ATOM 1691 C C . LEU A 1 213 ? -5.698 -10.576 22.651 1.00 43.31 213 LEU A C 1
ATOM 1693 O O . LEU A 1 213 ? -5.417 -11.403 21.792 1.00 43.31 213 LEU A O 1
ATOM 1697 N N . THR A 1 214 ? -5.486 -10.805 23.946 1.00 33.19 214 THR A N 1
ATOM 1698 C CA . THR A 1 214 ? -5.074 -12.107 24.475 1.00 33.19 214 THR A CA 1
ATOM 1699 C C . THR A 1 214 ? -6.282 -12.864 25.019 1.00 33.19 214 THR A C 1
ATOM 1701 O O . THR A 1 214 ? -6.728 -12.647 26.148 1.00 33.19 214 THR A O 1
ATOM 1704 N N . LYS A 1 215 ? -6.807 -13.769 24.192 1.00 36.78 215 LYS A N 1
ATOM 1705 C CA . LYS A 1 215 ? -7.421 -15.025 24.628 1.00 36.78 215 LYS A CA 1
ATOM 1706 C C . LYS A 1 215 ? -6.982 -16.133 23.690 1.00 36.78 215 LYS A C 1
ATOM 1708 O O . LYS A 1 215 ? -7.115 -15.921 22.467 1.00 36.78 215 LYS A O 1
#

Solvent-accessible surface area (backbone atoms only — not comparable to full-atom values): 11342 Å² total; per-residue (Å²): 143,90,72,66,66,67,58,54,50,52,52,50,54,52,52,61,60,46,50,61,49,50,52,48,51,54,59,59,69,49,67,80,69,66,72,78,79,35,59,46,97,64,72,55,55,31,37,37,37,46,45,65,28,47,32,42,37,40,34,62,44,81,24,30,60,57,63,66,70,54,66,89,77,44,61,44,82,47,75,59,90,42,31,38,37,42,32,51,66,66,80,60,95,59,97,80,81,78,62,30,32,42,28,36,23,24,77,53,88,47,26,37,42,31,75,33,41,37,42,29,39,38,40,41,60,42,76,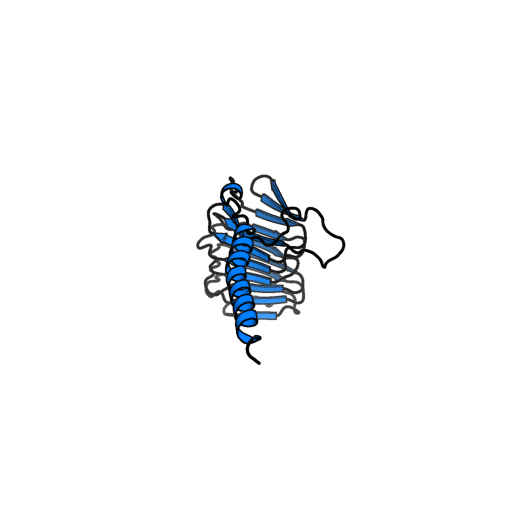76,36,99,44,74,37,44,39,36,38,51,27,25,36,37,40,39,33,35,36,26,29,51,28,39,40,39,40,44,34,44,61,24,45,35,36,40,30,57,70,19,35,30,50,31,39,37,40,37,37,72,36,61,25,38,39,35,41,50,35,76,46,61,76,40,78,48,62,52,68,40,91,69,44,48,76,49,59,73,62,88,73,52,92,75,60,82,126

Foldseek 3Di:
DPPPPVVVVVVVVVVVVVVVVVVVVVVVVPPPPPQVVFADPDAAAEEEEEAAAAEEAEEADRFGWDDKDFDPQQWDWDDDHNYTYIYGPDRPPDPPDDHMYIYTHHNADHAYHYPDAHQYYHYDDAQEHADEHEDAHQEHEAEYYQAEYAEYAEHEHPHYEYEDACNYAYAEYEEEYDDQYEYEYAHPHYNYYAYDYDPNYHYHYDVPPCVVHDD

Sequence (215 aa):
MKTSNKLILLIFFLLIGLVPLSVYFFKSNYEKFDKTKNSINREINCIVVEGQCEWLNIGPGKNTIGDYNWIKDSVSFEYRKDTMFIRERNPTKSRTTAKYGISLNLTKCPNIIAHDGIEDLYINGFNVVKNNLQLKLSGGILRIDSLTADSIFLELHQGQWTTLGKTSKFNFVSIKATDSSSITLECNDIKTIKAAIEPSVNVNGLMRNINKLTK

Radius of gyration: 23.31 Å; Cα contacts (8 Å, |Δi|>4): 495; chains: 1; bounding box: 76×46×49 Å